Protein AF-A2F281-F1 (afdb_monomer)

Structure (mmCIF, N/CA/C/O backbone):
data_AF-A2F281-F1
#
_entry.id   AF-A2F281-F1
#
loop_
_atom_site.group_PDB
_atom_site.id
_atom_site.type_symbol
_atom_site.label_atom_id
_atom_site.label_alt_id
_atom_site.label_comp_id
_atom_site.label_asym_id
_atom_site.label_entity_id
_atom_site.label_seq_id
_atom_site.pdbx_PDB_ins_code
_atom_site.Cartn_x
_atom_site.Cartn_y
_atom_site.Cartn_z
_atom_site.occupancy
_atom_site.B_iso_or_equiv
_atom_site.auth_seq_id
_atom_site.auth_comp_id
_atom_site.auth_asym_id
_atom_site.auth_atom_id
_atom_site.pdbx_PDB_model_num
ATOM 1 N N . MET A 1 1 ? -3.020 14.667 -32.941 1.00 65.19 1 MET A N 1
ATOM 2 C CA . MET A 1 1 ? -4.406 14.901 -33.417 1.00 65.19 1 MET A CA 1
ATOM 3 C C . MET A 1 1 ? -4.444 15.574 -34.774 1.00 65.19 1 MET A C 1
ATOM 5 O O . MET A 1 1 ? -4.884 14.931 -35.708 1.00 65.19 1 MET A O 1
ATOM 9 N N . ARG A 1 2 ? -3.933 16.806 -34.922 1.00 73.94 2 ARG A N 1
ATOM 10 C CA . ARG A 1 2 ? -4.067 17.586 -36.171 1.00 73.94 2 ARG A CA 1
ATOM 11 C C . ARG A 1 2 ? -3.484 16.885 -37.406 1.00 73.94 2 ARG A C 1
ATOM 13 O O . ARG A 1 2 ? -4.163 16.790 -38.416 1.00 73.94 2 ARG A O 1
ATOM 20 N N . CYS A 1 3 ? -2.280 16.313 -37.294 1.00 71.88 3 CYS A N 1
ATOM 21 C CA . CYS A 1 3 ? -1.681 15.548 -38.395 1.00 71.88 3 CYS A CA 1
ATOM 22 C C . CYS A 1 3 ? -2.455 14.263 -38.719 1.00 71.88 3 CYS A C 1
ATOM 24 O O . CYS A 1 3 ? -2.559 13.909 -39.881 1.00 71.88 3 CYS A O 1
ATOM 26 N N . HIS A 1 4 ? -3.009 13.574 -37.714 1.00 74.94 4 HIS A N 1
ATOM 27 C CA . HIS A 1 4 ? -3.809 12.367 -37.940 1.00 74.94 4 HIS A CA 1
ATOM 28 C C . HIS A 1 4 ? -5.108 12.711 -38.673 1.00 74.94 4 HIS A C 1
ATOM 30 O O . HIS A 1 4 ? -5.330 12.165 -39.742 1.00 74.94 4 HIS A O 1
ATOM 36 N N . ALA A 1 5 ? -5.875 13.685 -38.167 1.00 81.50 5 ALA A N 1
ATOM 37 C CA . ALA A 1 5 ? -7.106 14.170 -38.795 1.00 81.50 5 ALA A CA 1
ATOM 38 C C . ALA A 1 5 ? -6.870 14.612 -40.250 1.00 81.50 5 ALA A C 1
ATOM 40 O O . ALA A 1 5 ? -7.596 14.198 -41.146 1.00 81.50 5 ALA A O 1
ATOM 41 N N . PHE A 1 6 ? -5.779 15.345 -40.509 1.00 80.94 6 PHE A N 1
ATOM 42 C CA . PHE A 1 6 ? -5.376 15.717 -41.868 1.00 80.94 6 PHE A CA 1
ATOM 43 C C . PHE A 1 6 ? -5.083 14.502 -42.764 1.00 80.94 6 PHE A C 1
ATOM 45 O O . PHE A 1 6 ? -5.490 14.480 -43.921 1.00 80.94 6 PHE A O 1
ATOM 52 N N . LEU A 1 7 ? -4.389 13.488 -42.239 1.00 80.94 7 LEU A N 1
ATOM 53 C CA . LEU A 1 7 ? -4.041 12.280 -42.993 1.00 80.94 7 LEU A CA 1
ATOM 54 C C . LEU A 1 7 ? -5.248 11.376 -43.277 1.00 80.94 7 LEU A C 1
ATOM 56 O O . LEU A 1 7 ? -5.239 10.686 -44.292 1.00 80.94 7 LEU A O 1
ATOM 60 N N . VAL A 1 8 ? -6.263 11.365 -42.407 1.00 87.75 8 VAL A N 1
ATOM 61 C CA . VAL A 1 8 ? -7.468 10.529 -42.572 1.00 87.75 8 VAL A CA 1
ATOM 62 C C . VAL A 1 8 ? -8.681 11.287 -43.129 1.00 87.75 8 VAL A C 1
ATOM 64 O O . VAL A 1 8 ? -9.725 10.681 -43.343 1.00 87.75 8 VAL A O 1
ATOM 67 N N . GLY A 1 9 ? -8.545 12.587 -43.413 1.00 85.31 9 GLY A N 1
ATOM 68 C CA . GLY A 1 9 ? -9.612 13.417 -43.986 1.00 85.31 9 GLY A CA 1
ATOM 69 C C . GLY A 1 9 ? -10.712 13.819 -42.997 1.00 85.31 9 GLY A C 1
ATOM 70 O O . GLY A 1 9 ? -11.807 14.181 -43.420 1.00 85.31 9 GLY A O 1
ATOM 71 N N . GLU A 1 10 ? -10.438 13.754 -41.697 1.00 89.44 10 GLU A N 1
ATOM 72 C CA . GLU A 1 10 ? -11.357 14.184 -40.641 1.00 89.44 10 GLU A CA 1
ATOM 73 C C . GLU A 1 10 ? -11.161 15.670 -40.295 1.00 89.44 10 GLU A C 1
ATOM 75 O O . GLU A 1 10 ? -10.104 16.260 -40.546 1.00 89.44 10 GLU A O 1
ATOM 80 N N . GLU A 1 11 ? -12.176 16.293 -39.686 1.00 84.94 11 GLU A N 1
ATOM 81 C CA . GLU A 1 11 ? -12.072 17.676 -39.213 1.00 84.94 11 GLU A CA 1
ATOM 82 C C . GLU A 1 11 ? -10.964 17.821 -38.163 1.00 84.94 11 GLU A C 1
ATOM 84 O O . GLU A 1 11 ? -10.850 17.045 -37.213 1.00 84.94 11 GLU A O 1
ATOM 89 N N . ILE A 1 12 ? -10.122 18.844 -38.333 1.00 80.75 12 ILE A N 1
ATOM 90 C CA . ILE A 1 12 ? -8.981 19.085 -37.452 1.00 80.75 12 ILE A CA 1
ATOM 91 C C . ILE A 1 12 ? -9.501 19.601 -36.102 1.00 80.75 12 ILE A C 1
ATOM 93 O O . ILE A 1 12 ? -10.024 20.716 -36.050 1.00 80.75 12 ILE A O 1
ATOM 97 N N . PRO A 1 13 ? -9.297 18.868 -34.992 1.00 74.56 13 PRO A N 1
ATOM 98 C CA . PRO A 1 13 ? -9.783 19.312 -33.695 1.00 74.56 13 PRO A CA 1
ATOM 99 C C . PRO A 1 13 ? -9.031 20.565 -33.230 1.00 74.56 13 PRO A C 1
ATOM 101 O O . PRO A 1 13 ? -7.799 20.650 -33.336 1.00 74.56 13 PRO A O 1
ATOM 104 N N . ILE A 1 14 ? -9.785 21.527 -32.697 1.00 73.88 14 ILE A N 1
ATOM 105 C CA . ILE A 1 14 ? -9.269 22.739 -32.055 1.00 73.88 14 ILE A CA 1
ATOM 106 C C . ILE A 1 14 ? -8.942 22.374 -30.603 1.00 73.88 14 ILE A C 1
ATOM 108 O O . ILE A 1 14 ? -9.822 21.948 -29.860 1.00 73.88 14 ILE A O 1
ATOM 112 N N . ALA A 1 15 ? -7.674 22.489 -30.204 1.00 60.66 15 ALA A N 1
ATOM 113 C CA . ALA A 1 15 ? -7.271 22.274 -28.817 1.00 60.66 15 ALA A CA 1
ATOM 114 C C . ALA A 1 15 ? -7.417 23.587 -28.031 1.00 60.66 15 ALA A C 1
ATOM 116 O O . ALA A 1 15 ? -6.955 24.627 -28.489 1.00 60.66 15 ALA A O 1
ATOM 117 N N . GLU A 1 16 ? -8.040 23.544 -26.850 1.00 62.72 16 GLU A N 1
ATOM 118 C CA . GLU A 1 16 ? -8.157 24.716 -25.963 1.00 62.72 16 GLU A CA 1
ATOM 119 C C . GLU A 1 16 ? -6.832 25.068 -25.261 1.00 62.72 16 GLU A C 1
ATOM 121 O O . GLU A 1 16 ? -6.669 26.185 -24.776 1.00 62.72 16 GLU A O 1
ATOM 126 N N . ASN A 1 17 ? -5.878 24.129 -25.190 1.00 62.22 17 ASN A N 1
ATOM 127 C CA . ASN A 1 17 ? -4.578 24.338 -24.555 1.00 62.22 17 ASN A CA 1
ATOM 128 C C . ASN A 1 17 ? -3.479 23.514 -25.248 1.00 62.22 17 ASN A C 1
ATOM 130 O O . ASN A 1 17 ? -3.407 22.295 -25.095 1.00 62.22 17 ASN A O 1
ATOM 134 N N . ASP A 1 18 ? -2.599 24.189 -25.985 1.00 55.50 18 ASP A N 1
ATOM 135 C CA . ASP A 1 18 ? -1.573 23.566 -26.837 1.00 55.50 18 ASP A CA 1
ATOM 136 C C . ASP A 1 18 ? -0.440 22.868 -26.056 1.00 55.50 18 ASP A C 1
ATOM 138 O O . ASP A 1 18 ? 0.418 22.213 -26.648 1.00 55.50 18 ASP A O 1
ATOM 142 N N . LEU A 1 19 ? -0.433 22.986 -24.722 1.00 55.31 19 LEU A N 1
ATOM 143 C CA . LEU A 1 19 ? 0.550 22.356 -23.835 1.00 55.31 19 LEU A CA 1
ATOM 144 C C . LEU A 1 19 ? 0.145 20.954 -23.354 1.00 55.31 19 LEU A C 1
ATOM 146 O O . LEU A 1 19 ? 0.993 20.230 -22.834 1.00 55.31 19 LEU A O 1
ATOM 150 N N . VAL A 1 20 ? -1.127 20.562 -23.496 1.00 49.41 20 VAL A N 1
ATOM 151 C CA . VAL A 1 20 ? -1.636 19.276 -22.993 1.00 49.41 20 VAL A CA 1
ATOM 152 C C . VAL A 1 20 ? -2.315 18.514 -24.125 1.00 49.41 20 VAL A C 1
ATOM 154 O O . VAL A 1 20 ? -3.351 18.910 -24.650 1.00 49.41 20 VAL A O 1
ATOM 157 N N . SER A 1 21 ? -1.719 17.388 -24.511 1.00 54.31 21 SER A N 1
ATOM 158 C CA . SER A 1 21 ? -2.302 16.468 -25.485 1.00 54.31 21 SER A CA 1
ATOM 159 C C . SER A 1 21 ? -3.229 15.479 -24.778 1.00 54.31 21 SER A C 1
ATOM 161 O O . SER A 1 21 ? -2.758 14.670 -23.987 1.00 54.31 21 SER A O 1
ATOM 163 N N . ASN A 1 22 ? -4.516 15.473 -25.136 1.00 57.84 22 AS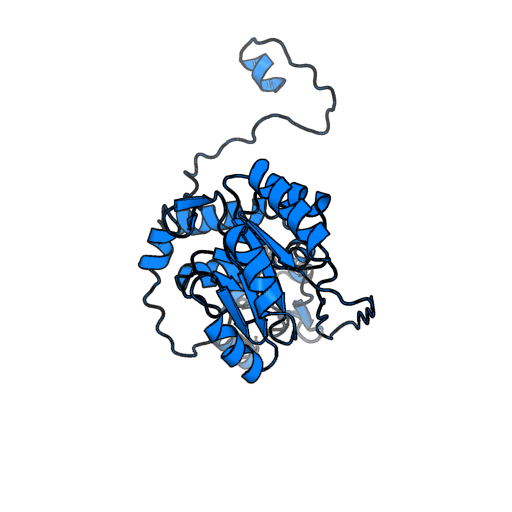N A N 1
ATOM 164 C CA . ASN A 1 22 ? -5.483 14.444 -24.713 1.00 57.84 22 ASN A CA 1
ATOM 165 C C . ASN A 1 22 ? -5.416 13.165 -25.573 1.00 57.84 22 ASN A C 1
ATOM 167 O O . ASN A 1 22 ? -6.285 12.302 -25.487 1.00 57.84 22 ASN A O 1
ATOM 171 N N . VAL A 1 23 ? -4.412 13.047 -26.447 1.00 54.72 23 VAL A N 1
ATOM 172 C CA . VAL A 1 23 ? -4.165 11.817 -27.208 1.00 54.72 23 VAL A CA 1
ATOM 173 C C . VAL A 1 23 ? -3.617 10.773 -26.254 1.00 54.72 23 VAL A C 1
ATOM 175 O O . VAL A 1 23 ? -2.562 11.002 -25.663 1.00 54.72 23 VAL A O 1
ATOM 178 N N . ASN A 1 24 ? -4.287 9.623 -26.158 1.00 50.72 24 ASN A N 1
ATOM 179 C CA . ASN A 1 24 ? -3.703 8.434 -25.547 1.00 50.72 24 ASN A CA 1
ATOM 180 C C . ASN A 1 24 ? -2.336 8.198 -26.198 1.00 50.72 24 ASN A C 1
ATOM 182 O O . ASN A 1 24 ? -2.253 7.969 -27.407 1.00 50.72 24 ASN A O 1
ATOM 186 N N . SER A 1 25 ? -1.252 8.323 -25.425 1.00 50.50 25 SER A N 1
ATOM 187 C CA . SER A 1 25 ? 0.084 7.996 -25.923 1.00 50.50 25 SER A CA 1
ATOM 188 C C . SER A 1 25 ? 0.037 6.581 -26.476 1.00 50.50 25 SER A C 1
ATOM 190 O O . SER A 1 25 ? -0.554 5.736 -25.807 1.00 50.50 25 SER A O 1
ATOM 192 N N . PHE A 1 26 ? 0.626 6.361 -27.658 1.00 45.28 26 PHE A N 1
ATOM 193 C CA . PHE A 1 26 ? 0.718 5.067 -28.342 1.00 45.28 26 PHE A CA 1
ATOM 194 C C . PHE A 1 26 ? 0.709 3.929 -27.315 1.00 45.28 26 PHE A C 1
ATOM 196 O O . PHE A 1 26 ? 1.697 3.740 -26.602 1.00 45.28 26 PHE A O 1
ATOM 203 N N . GLU A 1 27 ? -0.423 3.232 -27.180 1.00 44.62 27 GLU A N 1
ATOM 204 C CA . GLU A 1 27 ? -0.487 2.031 -26.361 1.00 44.62 27 GLU A CA 1
ATOM 205 C C . GLU A 1 27 ? 0.393 1.012 -27.075 1.00 44.62 27 GLU A C 1
ATOM 207 O O . GLU A 1 27 ? -0.036 0.287 -27.973 1.00 44.62 27 GLU A O 1
ATOM 212 N N . TYR A 1 28 ? 1.674 0.980 -26.712 1.00 40.28 28 TYR A N 1
ATOM 213 C CA . TYR A 1 28 ? 2.442 -0.234 -26.871 1.00 40.28 28 TYR A CA 1
ATOM 214 C C . TYR A 1 28 ? 1.627 -1.304 -26.154 1.00 40.28 28 TYR A C 1
ATOM 216 O O . TYR A 1 28 ? 1.446 -1.238 -24.939 1.00 40.28 28 TYR A O 1
ATOM 224 N N . ASN A 1 29 ? 1.097 -2.255 -26.921 1.00 43.53 29 ASN A N 1
ATOM 225 C CA . ASN A 1 29 ? 0.289 -3.364 -26.431 1.00 43.53 29 ASN A CA 1
ATOM 226 C C . ASN A 1 29 ? 1.189 -4.371 -25.682 1.00 43.53 29 ASN A C 1
ATOM 228 O O . ASN A 1 29 ? 1.240 -5.559 -25.997 1.00 43.53 29 ASN A O 1
ATOM 232 N N . HIS A 1 30 ? 1.967 -3.893 -24.706 1.00 49.59 30 HIS A N 1
ATOM 233 C CA . HIS A 1 30 ? 2.402 -4.712 -23.591 1.00 49.59 30 HIS A CA 1
ATOM 234 C C . HIS A 1 30 ? 1.110 -5.088 -22.900 1.00 49.59 30 HIS A C 1
ATOM 236 O O . HIS A 1 30 ? 0.467 -4.206 -22.354 1.00 49.59 30 HIS A O 1
ATOM 242 N N . ARG A 1 31 ? 0.684 -6.351 -22.957 1.00 54.53 31 ARG A N 1
ATOM 243 C CA . ARG A 1 31 ? -0.404 -6.816 -22.092 1.00 54.53 31 ARG A CA 1
ATOM 244 C C . ARG A 1 31 ? 0.091 -6.618 -20.658 1.00 54.53 31 ARG A C 1
ATOM 246 O O . ARG A 1 31 ? 0.908 -7.434 -20.226 1.00 54.53 31 ARG A O 1
ATOM 253 N N . PRO A 1 32 ? -0.296 -5.537 -19.957 1.00 71.62 32 PRO A N 1
ATOM 254 C CA . PRO A 1 32 ? 0.276 -5.260 -18.656 1.00 71.62 32 PRO A CA 1
ATOM 255 C C . PRO A 1 32 ? -0.173 -6.400 -17.745 1.00 71.62 32 PRO A C 1
ATOM 257 O O . PRO A 1 32 ? -1.342 -6.798 -17.776 1.00 71.62 32 PRO A O 1
ATOM 260 N N . ALA A 1 33 ? 0.756 -6.995 -16.995 1.00 81.25 33 ALA A N 1
ATOM 261 C CA . ALA A 1 33 ? 0.384 -8.046 -16.062 1.00 81.25 33 ALA A CA 1
ATOM 262 C C . ALA A 1 33 ? -0.649 -7.485 -15.079 1.00 81.25 33 ALA A C 1
ATOM 264 O O . ALA A 1 33 ? -0.518 -6.351 -14.604 1.00 81.25 33 ALA A O 1
ATOM 265 N N . ASN A 1 34 ? -1.695 -8.256 -14.800 1.00 88.06 34 ASN A N 1
ATOM 266 C CA . ASN A 1 34 ? -2.766 -7.806 -13.938 1.00 88.06 34 ASN A CA 1
ATOM 267 C C . ASN A 1 34 ? -2.272 -7.779 -12.485 1.00 88.06 34 ASN A C 1
ATOM 269 O O . ASN A 1 34 ? -2.080 -8.820 -11.853 1.00 88.06 34 ASN A O 1
ATOM 273 N N . ILE A 1 35 ? -2.086 -6.570 -11.962 1.00 89.31 35 ILE A N 1
ATOM 274 C CA . ILE A 1 35 ? -1.667 -6.332 -10.578 1.00 89.31 35 ILE A CA 1
ATOM 275 C C . ILE A 1 35 ? -2.844 -6.272 -9.600 1.00 89.31 35 ILE A C 1
ATOM 277 O O . ILE A 1 35 ? -2.644 -5.941 -8.437 1.00 89.31 35 ILE A O 1
ATOM 281 N N . SER A 1 36 ? -4.073 -6.550 -10.047 1.00 89.94 36 SER A N 1
ATOM 282 C CA . SER A 1 36 ? -5.221 -6.597 -9.148 1.00 89.94 36 SER A CA 1
ATOM 283 C C . SER A 1 36 ? -5.077 -7.738 -8.149 1.00 89.94 36 SER A C 1
ATOM 285 O O . SER A 1 36 ? -4.627 -8.832 -8.504 1.00 89.94 36 SER A O 1
ATOM 287 N N . VAL A 1 37 ? -5.526 -7.506 -6.922 1.00 86.25 37 VAL A N 1
ATOM 288 C CA . VAL A 1 37 ? -5.345 -8.431 -5.808 1.00 86.25 37 VAL A CA 1
ATOM 289 C C . VAL A 1 37 ? -6.659 -8.657 -5.082 1.00 86.25 37 VAL A C 1
ATOM 291 O O . VAL A 1 37 ? -7.430 -7.720 -4.876 1.00 86.25 37 VAL A O 1
ATOM 294 N N . SER A 1 38 ? -6.917 -9.900 -4.670 1.00 83.19 38 SER A N 1
ATOM 295 C CA . SER A 1 38 ? -8.057 -10.206 -3.810 1.00 83.19 38 SER A CA 1
ATOM 296 C C . SER A 1 38 ? -7.677 -10.116 -2.334 1.00 83.19 38 SER A C 1
ATOM 298 O O . SER A 1 38 ? -6.746 -10.779 -1.881 1.00 83.19 38 SER A O 1
ATOM 300 N N . PHE A 1 39 ? -8.435 -9.328 -1.578 1.00 79.56 39 PHE A N 1
ATOM 301 C CA . PHE A 1 39 ? -8.425 -9.335 -0.123 1.00 79.56 39 PHE A CA 1
ATOM 302 C C . PHE A 1 39 ? -9.485 -10.323 0.388 1.00 79.56 39 PHE A C 1
ATOM 304 O O . PHE A 1 39 ? -10.670 -10.209 0.049 1.00 79.56 39 PHE A O 1
ATOM 311 N N . GLU A 1 40 ? -9.035 -11.326 1.148 1.00 70.81 40 GLU A N 1
ATOM 312 C CA . GLU A 1 40 ? -9.850 -12.398 1.750 1.00 70.81 40 GLU A CA 1
ATOM 313 C C . GLU A 1 40 ? -10.804 -13.134 0.785 1.00 70.81 40 GLU A C 1
ATOM 315 O O . GLU A 1 40 ? -11.854 -13.635 1.189 1.00 70.81 40 GLU A O 1
ATOM 320 N N . GLY A 1 41 ? -10.485 -13.183 -0.513 1.00 66.81 41 GLY A N 1
ATOM 321 C CA . GLY A 1 41 ? -11.324 -13.844 -1.520 1.00 66.81 41 GLY A CA 1
ATOM 322 C C . GLY A 1 41 ? -12.641 -13.124 -1.839 1.00 66.81 41 GLY A C 1
ATOM 323 O O . GLY A 1 41 ? -13.433 -13.640 -2.622 1.00 66.81 41 GLY A O 1
ATOM 324 N N . LYS A 1 42 ? -12.898 -11.948 -1.247 1.00 68.19 42 LYS A N 1
ATOM 325 C CA . LYS A 1 42 ? -14.190 -11.239 -1.343 1.00 68.19 42 LYS A CA 1
ATOM 326 C C . LYS A 1 42 ? -14.101 -9.910 -2.079 1.00 68.19 42 LYS A C 1
ATOM 328 O O . LYS A 1 42 ? -15.050 -9.518 -2.749 1.00 68.19 42 LYS A O 1
ATOM 333 N N . LYS A 1 43 ? -12.977 -9.207 -1.945 1.00 79.56 43 LYS A N 1
ATOM 334 C CA . LYS A 1 43 ? -12.804 -7.850 -2.472 1.00 79.56 43 LYS A CA 1
ATOM 335 C C . LYS A 1 43 ? -11.635 -7.813 -3.440 1.00 79.56 43 LYS A C 1
ATOM 337 O O . LYS A 1 43 ? -10.527 -8.170 -3.055 1.00 79.56 43 LYS A O 1
ATOM 342 N N . VAL A 1 44 ? -11.881 -7.419 -4.688 1.00 84.06 44 VAL A N 1
ATOM 343 C CA . VAL A 1 44 ? -10.836 -7.275 -5.711 1.00 84.06 44 VAL A CA 1
ATOM 344 C C . VAL A 1 44 ? -10.431 -5.813 -5.795 1.00 84.06 44 VAL A C 1
ATOM 346 O O . VAL A 1 44 ? -11.258 -4.940 -6.048 1.00 84.06 44 VAL A O 1
ATOM 349 N N . VAL A 1 45 ? -9.147 -5.567 -5.575 1.00 90.31 45 VAL A N 1
ATOM 350 C CA . VAL A 1 45 ? -8.535 -4.245 -5.520 1.00 90.31 45 VAL A CA 1
ATOM 351 C C . VAL A 1 45 ? -7.633 -4.086 -6.735 1.00 90.31 45 VAL A C 1
ATOM 353 O O . VAL A 1 45 ? -6.897 -5.006 -7.076 1.00 90.31 45 VAL A O 1
ATOM 356 N N . SER A 1 46 ? -7.669 -2.933 -7.398 1.00 89.12 46 SER A N 1
ATOM 357 C CA . SER A 1 46 ? -6.910 -2.685 -8.636 1.00 89.12 46 SER A CA 1
ATOM 358 C C . SER A 1 46 ? -5.402 -2.504 -8.435 1.00 89.12 46 SER A C 1
ATOM 360 O O . SER A 1 46 ? -4.650 -2.586 -9.402 1.00 89.12 46 SER A O 1
ATOM 362 N N . SER A 1 47 ? -4.957 -2.260 -7.202 1.00 92.19 47 SER A N 1
ATOM 363 C CA . SER A 1 47 ? -3.557 -2.035 -6.847 1.00 92.19 47 SER A CA 1
ATOM 364 C C . SER A 1 47 ? -3.191 -2.810 -5.576 1.00 92.19 47 SER A C 1
ATOM 366 O O . SER A 1 47 ? -3.993 -2.849 -4.638 1.00 92.19 47 SER A O 1
ATOM 368 N N . PRO A 1 48 ? -1.978 -3.388 -5.496 1.00 91.06 48 PRO A N 1
ATOM 369 C CA . PRO A 1 48 ? -1.496 -4.070 -4.298 1.00 91.06 48 PRO A CA 1
ATOM 370 C C . PRO A 1 48 ? -0.981 -3.103 -3.216 1.00 91.06 48 PRO A C 1
ATOM 372 O O . PRO A 1 48 ? -0.552 -3.542 -2.148 1.00 91.06 48 PRO A O 1
ATOM 375 N N . PHE A 1 49 ? -0.964 -1.793 -3.474 1.00 92.31 49 PHE A N 1
ATOM 376 C CA . PHE A 1 49 ? -0.360 -0.810 -2.578 1.00 92.31 49 PHE A CA 1
ATOM 377 C C . PHE A 1 49 ? -1.398 -0.108 -1.711 1.00 92.31 49 PHE A C 1
ATOM 379 O O . PHE A 1 49 ? -2.396 0.420 -2.207 1.00 92.31 49 PHE A O 1
ATOM 386 N N . ILE A 1 50 ? -1.127 -0.045 -0.411 1.00 92.50 50 ILE A N 1
ATOM 387 C CA . ILE A 1 50 ? -1.999 0.571 0.589 1.00 92.50 50 ILE A CA 1
ATOM 388 C C . ILE A 1 50 ? -1.263 1.761 1.211 1.00 92.50 50 ILE A C 1
ATOM 390 O O . ILE A 1 50 ? -0.111 1.637 1.625 1.00 92.50 50 ILE A O 1
ATOM 394 N N . ALA A 1 51 ? -1.919 2.917 1.286 1.00 92.31 51 ALA A N 1
ATOM 395 C CA . ALA A 1 51 ? -1.369 4.093 1.948 1.00 92.31 51 ALA A CA 1
ATOM 396 C C . ALA A 1 51 ? -1.376 3.869 3.464 1.00 92.31 51 ALA A C 1
ATOM 398 O O . ALA A 1 51 ? -2.442 3.740 4.065 1.00 92.31 51 ALA A O 1
ATOM 399 N N . GLY A 1 52 ? -0.192 3.813 4.070 1.00 89.81 52 GLY A N 1
ATOM 400 C CA . GLY A 1 52 ? -0.024 3.601 5.506 1.00 89.81 52 GLY A CA 1
ATOM 401 C C . GLY A 1 52 ? -0.505 4.779 6.353 1.00 89.81 52 GLY A C 1
ATOM 402 O O . GLY A 1 52 ? -0.585 5.918 5.877 1.00 89.81 52 GLY A O 1
ATOM 403 N N . ALA A 1 53 ? -0.799 4.490 7.622 1.00 88.38 53 ALA A N 1
ATOM 404 C CA . ALA A 1 53 ? -1.229 5.487 8.593 1.00 88.38 53 ALA A CA 1
ATOM 405 C C . ALA A 1 53 ? -0.160 6.574 8.760 1.00 88.38 53 ALA A C 1
ATOM 407 O O . ALA A 1 53 ? 0.992 6.301 9.092 1.00 88.38 53 ALA A O 1
ATOM 408 N N . SER A 1 54 ? -0.542 7.813 8.473 1.00 84.31 54 SER A N 1
ATOM 409 C CA . SER A 1 54 ? 0.329 8.984 8.529 1.00 84.31 54 SER A CA 1
ATOM 410 C C . SER A 1 54 ? -0.536 10.249 8.593 1.00 84.31 54 SER A C 1
ATOM 412 O O . SER A 1 54 ? -1.725 10.196 8.264 1.00 84.31 54 SER A O 1
ATOM 414 N N . PRO A 1 55 ? 0.040 11.440 8.848 1.00 81.19 55 PRO A N 1
ATOM 415 C CA . PRO A 1 55 ? -0.710 12.696 8.752 1.00 81.19 55 PRO A CA 1
ATOM 416 C C . PRO A 1 55 ? -1.374 12.920 7.381 1.00 81.19 55 PRO A C 1
ATOM 418 O O . PRO A 1 55 ? -2.267 13.757 7.239 1.00 81.19 55 PRO A O 1
ATOM 421 N N . PHE A 1 56 ? -0.930 12.196 6.348 1.00 84.00 56 PHE A N 1
ATOM 422 C CA . PHE A 1 56 ? -1.499 12.263 5.010 1.00 84.00 56 PHE A CA 1
ATOM 423 C C . PHE A 1 56 ? -2.741 11.384 4.819 1.00 84.00 56 PHE A C 1
ATOM 425 O O . PHE A 1 56 ? -3.445 11.591 3.836 1.00 84.00 56 PHE A O 1
ATOM 432 N N . THR A 1 57 ? -3.030 10.448 5.723 1.00 89.19 57 THR A N 1
ATOM 433 C CA . THR A 1 57 ? -4.218 9.576 5.682 1.00 89.19 57 THR A CA 1
ATOM 434 C C . THR A 1 57 ? -5.223 9.875 6.801 1.00 89.19 57 THR A C 1
ATOM 436 O O . THR A 1 57 ? -6.201 9.158 6.975 1.00 89.19 57 THR A O 1
ATOM 439 N N . GLU A 1 58 ? -5.035 10.981 7.526 1.00 87.69 58 GLU A N 1
ATOM 440 C CA . GLU A 1 58 ? -5.901 11.425 8.632 1.00 87.69 58 GLU A CA 1
ATOM 441 C C . GLU A 1 58 ? -6.907 12.521 8.226 1.00 87.69 58 GLU A C 1
ATOM 443 O O . GLU A 1 58 ? -7.430 13.251 9.065 1.00 87.69 58 GLU A O 1
ATOM 448 N N . ASN A 1 59 ? -7.184 12.697 6.931 1.00 90.50 59 ASN A N 1
ATOM 449 C CA . ASN A 1 59 ? -8.208 13.638 6.468 1.00 90.50 59 ASN A CA 1
ATOM 450 C C . ASN A 1 59 ? -8.893 13.158 5.186 1.00 90.50 59 ASN A C 1
ATOM 452 O O . ASN A 1 59 ? -8.257 12.590 4.298 1.00 90.50 59 ASN A O 1
ATOM 456 N N . LEU A 1 60 ? -10.190 13.455 5.064 1.00 93.88 60 LEU A N 1
ATOM 457 C CA . LEU A 1 60 ? -11.023 12.974 3.961 1.00 93.88 60 LEU A CA 1
ATOM 458 C C . LEU A 1 60 ? -10.477 13.369 2.584 1.00 93.88 60 LEU A C 1
ATOM 460 O O . LEU A 1 60 ? -10.444 12.541 1.679 1.00 93.88 60 LEU A O 1
ATOM 464 N N . TYR A 1 61 ? -10.052 14.623 2.424 1.00 93.88 61 TYR A N 1
ATOM 465 C CA . TYR A 1 61 ? -9.597 15.150 1.138 1.00 93.88 61 TYR A CA 1
ATOM 466 C C . TYR A 1 61 ? -8.378 14.387 0.606 1.00 93.88 61 TYR A C 1
ATOM 468 O O . TYR A 1 61 ? -8.381 13.930 -0.537 1.00 93.88 61 TYR A O 1
ATOM 476 N N . ALA A 1 62 ? -7.354 14.207 1.442 1.00 91.31 62 ALA A N 1
ATOM 477 C CA . ALA A 1 62 ? -6.162 13.463 1.063 1.00 91.31 62 ALA A CA 1
ATOM 478 C C . ALA A 1 62 ? -6.482 11.990 0.794 1.00 91.31 62 ALA A C 1
ATOM 480 O O . ALA A 1 62 ? -5.992 11.439 -0.190 1.00 91.31 62 ALA A O 1
ATOM 481 N N . CYS A 1 63 ? -7.361 11.383 1.598 1.00 94.69 63 CYS A N 1
ATOM 482 C CA . CYS A 1 63 ? -7.778 10.005 1.377 1.00 94.69 63 CYS A CA 1
ATOM 483 C C . CYS A 1 63 ? -8.463 9.818 0.018 1.00 94.69 63 CYS A C 1
ATOM 485 O O . CYS A 1 63 ? -8.054 8.963 -0.766 1.00 94.69 63 CYS A O 1
ATOM 487 N N . LYS A 1 64 ? -9.445 10.667 -0.314 1.00 95.88 64 LYS A N 1
ATOM 488 C CA . LYS A 1 64 ? -10.102 10.640 -1.630 1.00 95.88 64 LYS A CA 1
ATOM 489 C C . LYS A 1 64 ? -9.096 10.819 -2.760 1.00 95.88 64 LYS A C 1
ATOM 491 O O . LYS A 1 64 ? -9.144 10.086 -3.743 1.00 95.88 64 LYS A O 1
ATOM 496 N N . LYS A 1 65 ? -8.155 11.755 -2.597 1.00 93.12 65 LYS A N 1
ATOM 497 C CA . LYS A 1 65 ? -7.108 12.007 -3.587 1.00 93.12 65 LYS A CA 1
ATOM 498 C C . LYS A 1 65 ? -6.254 10.763 -3.830 1.00 93.12 65 LYS A C 1
ATOM 500 O O . LYS A 1 65 ? -6.061 10.397 -4.983 1.00 93.12 65 LYS A O 1
ATOM 505 N N . TYR A 1 66 ? -5.783 10.089 -2.783 1.00 93.25 66 TYR A N 1
ATOM 506 C CA . TYR A 1 66 ? -4.982 8.876 -2.951 1.00 93.25 66 TYR A CA 1
ATOM 507 C C . TYR A 1 66 ? -5.772 7.751 -3.622 1.00 93.25 66 TYR A C 1
ATOM 509 O O . TYR A 1 66 ? -5.300 7.187 -4.606 1.00 93.25 66 TYR A O 1
ATOM 517 N N . LEU A 1 67 ? -7.002 7.477 -3.191 1.00 94.44 67 LEU A N 1
ATOM 518 C CA . LEU A 1 67 ? -7.817 6.454 -3.853 1.00 94.44 67 LEU A CA 1
ATOM 519 C C . LEU A 1 67 ? -8.076 6.794 -5.329 1.00 94.44 67 LEU A C 1
ATOM 521 O O . LEU A 1 67 ? -7.930 5.927 -6.185 1.00 94.44 67 LEU A O 1
ATOM 525 N N . SER A 1 68 ? -8.351 8.063 -5.653 1.00 91.69 68 SER A N 1
ATOM 526 C CA . SER A 1 68 ? -8.540 8.504 -7.044 1.00 91.69 68 SER A CA 1
ATOM 527 C C . SER A 1 68 ? -7.278 8.399 -7.910 1.00 91.69 68 SER A C 1
ATOM 529 O O . SER A 1 68 ? -7.391 8.256 -9.120 1.00 91.69 68 SER A O 1
ATOM 531 N N . GLN A 1 69 ? -6.087 8.433 -7.302 1.00 89.25 69 GLN A N 1
ATOM 532 C CA . GLN A 1 69 ? -4.801 8.246 -7.986 1.00 89.25 69 GLN A CA 1
ATOM 533 C C . GLN A 1 69 ? -4.450 6.765 -8.206 1.00 89.25 69 GLN A C 1
ATOM 535 O O . GLN A 1 69 ? -3.398 6.459 -8.754 1.00 89.25 69 GLN A O 1
ATOM 540 N N . GLY A 1 70 ? -5.288 5.826 -7.754 1.00 91.19 70 GLY A N 1
ATOM 541 C CA . GLY A 1 70 ? -5.057 4.394 -7.953 1.00 91.19 70 GLY A CA 1
ATOM 542 C C . GLY A 1 70 ? -4.305 3.701 -6.817 1.00 91.19 70 GLY A C 1
ATOM 543 O O . GLY A 1 70 ? 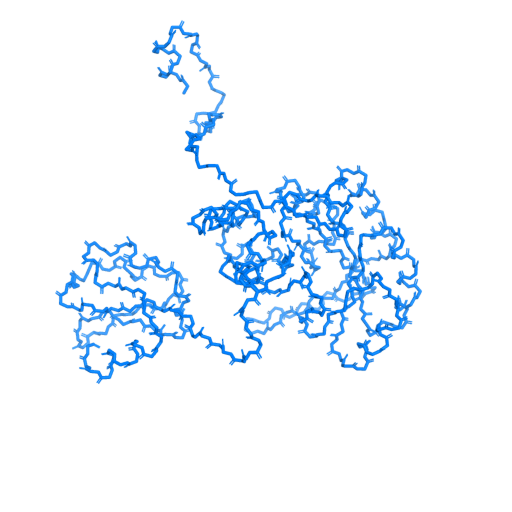-3.716 2.642 -7.038 1.00 91.19 70 GLY A O 1
ATOM 544 N N . TRP A 1 71 ? -4.321 4.262 -5.603 1.00 94.12 71 TRP A N 1
ATOM 545 C CA . TRP A 1 71 ? -3.983 3.486 -4.408 1.00 94.12 71 TRP A CA 1
ATOM 546 C C . TRP A 1 71 ? -5.034 2.394 -4.176 1.00 94.12 71 TRP A C 1
ATOM 548 O O . TRP A 1 71 ? -6.236 2.641 -4.274 1.00 94.12 71 TRP A O 1
ATOM 558 N N . GLY A 1 72 ? -4.584 1.189 -3.826 1.00 93.75 72 GLY A N 1
ATOM 559 C CA . GLY A 1 72 ? -5.463 0.053 -3.555 1.00 93.75 72 GLY A CA 1
ATOM 560 C C . GLY A 1 72 ? -6.197 0.163 -2.221 1.00 93.75 72 GLY A C 1
ATOM 561 O O . GLY A 1 72 ? -7.294 -0.370 -2.053 1.00 93.75 72 GLY A O 1
ATOM 562 N N . GLY A 1 73 ? -5.634 0.903 -1.270 1.00 95.25 73 GLY A N 1
ATOM 563 C CA . GLY A 1 73 ? -6.283 1.142 0.006 1.00 95.25 73 GLY A CA 1
ATOM 564 C C . GLY A 1 73 ? -5.641 2.229 0.841 1.00 95.25 73 GLY A C 1
ATOM 565 O O . GLY A 1 73 ? -4.624 2.807 0.458 1.00 95.25 73 GLY A O 1
ATOM 566 N N . ILE A 1 74 ? -6.247 2.492 1.994 1.00 95.50 74 ILE A N 1
ATOM 567 C CA . ILE A 1 74 ? -5.814 3.489 2.970 1.00 95.50 74 ILE A CA 1
ATOM 568 C C . ILE A 1 74 ? -5.976 2.941 4.382 1.00 95.50 74 ILE A C 1
ATOM 570 O O . ILE A 1 74 ? -7.012 2.367 4.715 1.00 95.50 74 ILE A O 1
ATOM 574 N N . ILE A 1 75 ? -4.970 3.197 5.215 1.00 94.25 75 ILE A N 1
ATOM 575 C CA . ILE A 1 75 ? -5.004 2.992 6.660 1.00 94.25 75 ILE A CA 1
ATOM 576 C C . ILE A 1 75 ? -5.128 4.353 7.344 1.00 94.25 75 ILE A C 1
ATOM 578 O O . ILE A 1 75 ? -4.292 5.241 7.157 1.00 94.25 75 ILE A O 1
ATOM 582 N N . ILE A 1 76 ? -6.192 4.524 8.123 1.00 94.44 76 ILE A N 1
ATOM 583 C CA . ILE A 1 76 ? -6.501 5.762 8.842 1.00 94.44 76 ILE A CA 1
ATOM 584 C C . ILE A 1 76 ? -6.058 5.603 10.295 1.00 94.44 76 ILE A C 1
ATOM 586 O O . ILE A 1 76 ? -6.590 4.758 11.012 1.00 94.44 76 ILE A O 1
ATOM 590 N N . GLY A 1 77 ? -5.096 6.412 10.736 1.00 91.62 77 GLY A N 1
ATOM 591 C CA . GLY A 1 77 ? -4.670 6.430 12.134 1.00 91.62 77 GLY A CA 1
ATOM 592 C C . GLY A 1 77 ? -5.739 7.040 13.032 1.00 91.62 77 GLY A C 1
ATOM 593 O O . GLY A 1 77 ? -6.206 8.142 12.756 1.00 91.62 77 GLY A O 1
ATOM 594 N N . ILE A 1 78 ? -6.099 6.354 14.118 1.00 90.44 78 ILE A N 1
ATOM 595 C CA . ILE A 1 78 ? -7.038 6.846 15.131 1.00 90.44 78 ILE A CA 1
ATOM 596 C C . ILE A 1 78 ? -6.291 7.021 16.452 1.00 90.44 78 ILE A C 1
ATOM 598 O O . ILE A 1 78 ? -5.605 6.117 16.927 1.00 90.44 78 ILE A O 1
ATOM 602 N N . GLY A 1 79 ? -6.426 8.198 17.055 1.00 82.81 79 GLY A N 1
ATOM 603 C CA . GLY A 1 79 ? -5.754 8.525 18.304 1.00 82.81 79 GLY A CA 1
ATOM 604 C C . GLY A 1 79 ? -6.239 9.845 18.887 1.00 82.81 79 GLY A C 1
ATOM 605 O O . GLY A 1 79 ? -6.859 10.663 18.211 1.00 82.81 79 GLY A O 1
ATOM 606 N N . ASN A 1 80 ? -5.987 10.042 20.179 1.00 65.81 80 ASN A N 1
ATOM 607 C CA . ASN A 1 80 ? -6.527 11.172 20.942 1.00 65.81 80 ASN A CA 1
ATOM 608 C C . ASN A 1 80 ? -5.432 12.137 21.436 1.00 65.81 80 ASN A C 1
ATOM 610 O O . ASN A 1 80 ? -5.668 12.950 22.334 1.00 65.81 80 ASN A O 1
ATOM 614 N N . GLU A 1 81 ? -4.216 12.053 20.883 1.00 62.44 81 GLU A N 1
ATOM 615 C CA . GLU A 1 81 ? -3.096 12.865 21.357 1.00 62.44 81 GLU A CA 1
ATOM 616 C C . GLU A 1 81 ? -3.192 14.330 20.909 1.00 62.44 81 GLU A C 1
ATOM 618 O O . GLU A 1 81 ? -3.290 14.653 19.723 1.00 62.44 81 GLU A O 1
ATOM 623 N N . LYS A 1 82 ? -3.108 15.241 21.889 1.00 47.16 82 LYS A N 1
ATOM 624 C CA . LYS A 1 82 ? -3.238 16.697 21.705 1.00 47.16 82 LYS A CA 1
ATOM 625 C C . LYS A 1 82 ? -1.964 17.396 21.206 1.00 47.16 82 LYS A C 1
ATOM 627 O O . LYS A 1 82 ? -2.049 18.547 20.780 1.00 47.16 82 LYS A O 1
ATOM 632 N N . ASN A 1 83 ? -0.793 16.753 21.244 1.00 44.84 83 ASN A N 1
ATOM 633 C CA . ASN A 1 83 ? 0.484 17.442 21.033 1.00 44.84 83 ASN A CA 1
ATOM 634 C C . ASN A 1 83 ? 1.094 17.189 19.649 1.00 44.84 83 ASN A C 1
ATOM 636 O O . ASN A 1 83 ? 1.622 16.120 19.361 1.00 44.84 83 ASN A O 1
ATOM 640 N N . ARG A 1 84 ? 1.139 18.247 18.828 1.00 44.91 84 ARG A N 1
ATOM 641 C CA . ARG A 1 84 ? 1.934 18.341 17.590 1.00 44.91 84 ARG A CA 1
ATOM 642 C C . ARG A 1 84 ? 3.429 18.544 17.881 1.00 44.91 84 ARG A C 1
ATOM 644 O O . ARG A 1 84 ? 4.048 19.407 17.256 1.00 44.91 84 ARG A O 1
ATOM 651 N N . ASN A 1 85 ? 4.031 17.826 18.830 1.00 40.34 85 ASN A N 1
ATOM 652 C CA . ASN A 1 85 ? 5.460 18.010 19.104 1.00 40.34 85 ASN A CA 1
ATOM 653 C C . ASN A 1 85 ? 6.304 17.365 17.997 1.00 40.34 85 ASN A C 1
ATOM 655 O O . ASN A 1 85 ? 6.882 16.294 18.135 1.00 40.34 85 ASN A O 1
ATOM 659 N N . ARG A 1 86 ? 6.380 18.074 16.867 1.00 46.41 86 ARG A N 1
ATOM 660 C CA . ARG A 1 86 ? 7.334 17.846 15.793 1.00 46.41 86 ARG A CA 1
ATOM 661 C C . ARG A 1 86 ? 8.702 18.268 16.300 1.00 46.41 86 ARG A C 1
ATOM 663 O O . ARG A 1 86 ? 9.003 19.455 16.355 1.00 46.41 86 ARG A O 1
ATOM 670 N N . THR A 1 87 ? 9.576 17.312 16.567 1.00 38.81 87 THR A N 1
ATOM 671 C CA . THR A 1 87 ? 10.998 17.559 16.321 1.00 38.81 87 THR A CA 1
ATOM 672 C C . THR A 1 87 ? 11.385 16.809 15.062 1.00 38.81 87 THR A C 1
ATOM 674 O O . THR A 1 87 ? 11.912 15.705 15.109 1.00 38.81 87 THR A O 1
ATOM 677 N N . TYR A 1 88 ? 11.126 17.432 13.907 1.00 41.75 88 TYR A N 1
ATOM 678 C CA . TYR A 1 88 ? 11.853 17.077 12.693 1.00 41.75 88 TYR A CA 1
ATOM 679 C C . TYR A 1 88 ? 13.325 17.418 12.947 1.00 41.75 88 TYR A C 1
ATOM 681 O O . TYR A 1 88 ? 13.749 18.564 12.808 1.00 41.75 88 TYR A O 1
ATOM 689 N N . LYS A 1 89 ? 14.097 16.436 13.409 1.00 43.56 89 LYS A N 1
ATOM 690 C CA . LYS A 1 89 ? 15.554 16.512 13.443 1.00 43.56 89 LYS A CA 1
ATOM 691 C C . LYS A 1 89 ? 16.057 15.699 12.263 1.00 43.56 89 LYS A C 1
ATOM 693 O O . LYS A 1 89 ? 15.829 14.495 12.199 1.00 43.56 89 LYS A O 1
ATOM 698 N N . LYS A 1 90 ? 16.727 16.371 11.324 1.00 38.34 90 LYS A N 1
ATOM 699 C CA . LYS A 1 90 ? 17.402 15.736 10.185 1.00 38.34 90 LYS A CA 1
ATOM 700 C C . LYS A 1 90 ? 18.244 14.560 10.710 1.00 38.34 90 LYS A C 1
ATOM 702 O O . LYS A 1 90 ? 19.102 14.771 11.561 1.00 38.34 90 LYS A O 1
ATOM 707 N N . GLY A 1 91 ? 17.955 13.339 10.255 1.00 44.91 91 GLY A N 1
ATOM 708 C CA . GLY A 1 91 ? 18.668 12.124 10.672 1.00 44.91 91 GLY A CA 1
ATOM 709 C C . GLY A 1 91 ? 18.094 11.358 11.874 1.00 44.91 91 GLY A C 1
ATOM 710 O O . GLY A 1 91 ? 18.706 10.374 12.275 1.00 44.91 91 GLY A O 1
ATOM 711 N N . LYS A 1 92 ? 16.942 11.748 12.443 1.00 40.66 92 LYS A N 1
ATOM 712 C CA . LYS A 1 92 ? 16.208 10.921 13.422 1.00 40.66 92 LYS A CA 1
ATOM 713 C C . LYS A 1 92 ? 14.867 10.446 12.850 1.00 40.66 92 LYS A C 1
ATOM 715 O O . LYS A 1 92 ? 14.214 11.237 12.166 1.00 40.66 92 LYS A O 1
ATOM 720 N N . PRO A 1 93 ? 14.448 9.193 13.118 1.00 43.28 93 PRO A N 1
ATOM 721 C CA . PRO A 1 93 ? 13.126 8.722 12.730 1.00 43.28 93 PRO A CA 1
ATOM 722 C C . PRO A 1 93 ? 12.060 9.605 13.383 1.00 43.28 93 PRO A C 1
ATOM 724 O O . PRO A 1 93 ? 12.121 9.901 14.576 1.00 43.28 93 PRO A O 1
ATOM 727 N N . VAL A 1 94 ? 11.115 10.069 12.570 1.00 48.72 94 VAL A N 1
ATOM 728 C CA . VAL A 1 94 ? 9.955 10.832 13.029 1.00 48.72 94 VAL A CA 1
ATOM 729 C C . VAL A 1 94 ? 8.826 9.830 13.205 1.00 48.72 94 VAL A C 1
ATOM 731 O O . VAL A 1 94 ? 8.321 9.310 12.215 1.00 48.72 94 VAL A O 1
ATOM 734 N N . SER A 1 95 ? 8.442 9.539 14.446 1.00 49.16 95 SER A N 1
ATOM 735 C CA . SER A 1 95 ? 7.197 8.823 14.709 1.00 49.16 95 SER A CA 1
ATOM 736 C C . SER A 1 95 ? 6.047 9.828 14.698 1.00 49.16 95 SER A C 1
ATOM 738 O O . SER A 1 95 ? 6.073 10.848 15.390 1.00 49.16 95 SER A O 1
ATOM 740 N N . PHE A 1 96 ? 5.048 9.569 13.860 1.00 55.22 96 PHE A N 1
ATOM 741 C CA . PHE A 1 96 ? 3.791 10.303 13.894 1.00 55.22 96 PHE A CA 1
ATOM 742 C C . PHE A 1 96 ? 2.812 9.512 14.748 1.00 55.22 96 PHE A C 1
ATOM 744 O O . PHE A 1 96 ? 2.608 8.323 14.522 1.00 55.22 96 PHE A O 1
ATOM 751 N N . LYS A 1 97 ? 2.228 10.174 15.743 1.00 62.78 97 LYS A N 1
ATOM 752 C CA . LYS A 1 97 ? 1.127 9.610 16.514 1.00 62.78 97 LYS A CA 1
ATOM 753 C C . LYS A 1 97 ? -0.180 10.074 15.892 1.00 62.78 97 LYS A C 1
ATOM 755 O O . LYS A 1 97 ? -0.294 11.242 15.528 1.00 62.78 97 LYS A O 1
ATOM 760 N N . ALA A 1 98 ? -1.133 9.160 15.758 1.00 65.00 98 ALA A N 1
ATOM 761 C CA . ALA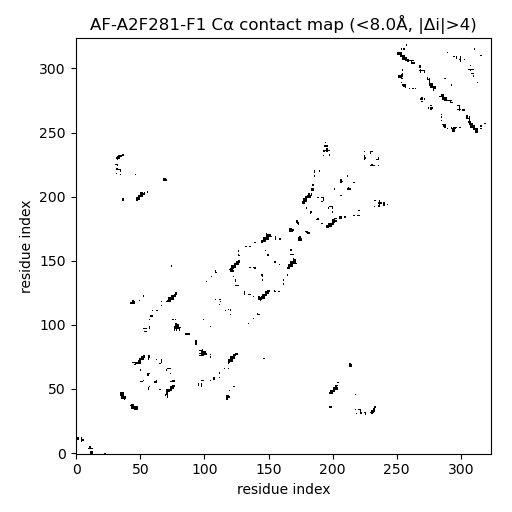 A 1 98 ? -2.418 9.464 15.153 1.00 65.00 98 ALA A CA 1
ATOM 762 C C . ALA A 1 98 ? -3.192 10.513 15.964 1.00 65.00 98 ALA A C 1
ATOM 764 O O . ALA A 1 98 ? -3.261 10.435 17.195 1.00 65.00 98 ALA A O 1
ATOM 765 N N . HIS A 1 99 ? -3.796 11.482 15.274 1.00 70.88 99 HIS A N 1
ATOM 766 C CA . HIS A 1 99 ? -4.518 12.592 15.909 1.00 70.88 99 HIS A CA 1
ATOM 767 C C . HIS A 1 99 ? -6.025 12.588 15.643 1.00 70.88 99 HIS A C 1
ATOM 769 O O . HIS A 1 99 ? -6.754 13.434 16.173 1.00 70.88 99 HIS A O 1
ATOM 775 N N . LEU A 1 100 ? -6.495 11.688 14.783 1.00 85.44 100 LEU A N 1
ATOM 776 C CA . LEU A 1 100 ? -7.886 11.664 14.373 1.00 85.44 100 LEU A CA 1
ATOM 777 C C . LEU A 1 100 ? -8.747 11.025 15.464 1.00 85.44 100 LEU A C 1
ATOM 779 O O . LEU A 1 100 ? -8.567 9.859 15.822 1.00 85.44 100 LEU A O 1
ATOM 783 N N . LYS A 1 101 ? -9.715 11.790 15.974 1.00 89.19 101 LYS A N 1
ATOM 784 C CA . LYS A 1 101 ? -10.670 11.290 16.963 1.00 89.19 101 LYS A CA 1
ATOM 785 C C . LYS A 1 101 ? -11.563 10.222 16.343 1.00 89.19 101 LYS A C 1
ATOM 787 O O . LYS A 1 101 ? -11.905 10.295 15.166 1.00 89.19 101 LYS A O 1
ATOM 792 N N . MET A 1 102 ? -12.034 9.298 17.178 1.00 90.81 102 MET A N 1
ATOM 793 C CA . MET A 1 102 ? -12.884 8.179 16.760 1.00 90.81 102 MET A CA 1
ATOM 794 C C . MET A 1 102 ? -14.096 8.614 15.915 1.00 90.81 102 MET A C 1
ATOM 796 O O . MET A 1 102 ? -14.322 8.067 14.842 1.00 90.81 102 MET A O 1
ATOM 800 N N . ASN A 1 103 ? -14.849 9.632 16.346 1.00 92.12 103 ASN A N 1
ATOM 801 C CA . ASN A 1 103 ? -16.039 10.085 15.610 1.00 92.12 103 ASN A CA 1
ATOM 802 C C . ASN A 1 103 ? -15.698 10.623 14.210 1.00 92.12 103 ASN A C 1
ATOM 804 O O . ASN A 1 103 ? -16.391 10.304 13.243 1.00 92.12 103 ASN A O 1
ATOM 808 N N . ASP A 1 104 ? -14.611 11.390 14.100 1.00 92.62 104 ASP A N 1
ATOM 809 C CA . ASP A 1 104 ? -14.146 11.947 12.828 1.00 92.62 104 ASP A CA 1
ATOM 810 C C . ASP A 1 104 ? -13.644 10.823 11.905 1.00 92.62 104 ASP A C 1
ATOM 812 O O . ASP A 1 104 ? -13.962 10.791 10.715 1.00 92.62 104 ASP A O 1
ATOM 816 N N . ALA A 1 105 ? -12.922 9.846 12.466 1.00 94.12 105 ALA A N 1
ATOM 817 C CA . ALA A 1 105 ? -12.472 8.660 11.747 1.00 94.12 105 ALA A CA 1
ATOM 818 C C . ALA A 1 105 ? -13.644 7.845 11.191 1.00 94.12 105 ALA A C 1
ATOM 820 O O . ALA A 1 105 ? -13.644 7.513 10.007 1.00 94.12 105 ALA A O 1
ATOM 821 N N . ILE A 1 106 ? -14.677 7.590 11.999 1.00 95.75 106 ILE A N 1
ATOM 822 C CA . ILE A 1 106 ? -15.886 6.871 11.574 1.00 95.75 106 ILE A CA 1
ATOM 823 C C . ILE A 1 106 ? -16.578 7.600 10.418 1.00 95.75 106 ILE A C 1
ATOM 825 O O . ILE A 1 106 ? -16.968 6.970 9.434 1.00 95.75 106 ILE A O 1
ATOM 829 N N . GLN A 1 107 ? -16.703 8.928 10.494 1.00 96.25 107 GLN A N 1
ATOM 830 C CA . GLN A 1 107 ? -17.303 9.716 9.416 1.00 96.25 107 GLN A CA 1
ATOM 831 C C . GLN A 1 107 ? -16.505 9.589 8.109 1.00 96.25 107 GLN A C 1
ATOM 833 O O . GLN A 1 107 ? -17.091 9.394 7.037 1.00 96.25 107 GLN A O 1
ATOM 838 N N . ILE A 1 108 ? -15.175 9.668 8.191 1.00 96.25 108 ILE A N 1
ATOM 839 C CA . ILE A 1 108 ? -14.285 9.509 7.036 1.00 96.25 108 ILE A CA 1
ATOM 840 C C . ILE A 1 108 ? -14.412 8.097 6.457 1.00 96.25 108 ILE A C 1
ATOM 842 O O . ILE A 1 108 ? -14.654 7.958 5.259 1.00 96.25 108 ILE A O 1
ATOM 846 N N . ILE A 1 109 ? -14.322 7.060 7.292 1.00 96.75 109 ILE A N 1
ATOM 847 C CA . ILE A 1 109 ? -14.410 5.648 6.887 1.00 96.75 109 ILE A CA 1
ATOM 848 C C . ILE A 1 109 ? -15.727 5.367 6.168 1.00 96.75 109 ILE A C 1
ATOM 850 O O . ILE A 1 109 ? -15.712 4.835 5.058 1.00 96.75 109 ILE A O 1
ATOM 854 N N . ASN A 1 110 ? -16.858 5.781 6.743 1.00 97.00 110 ASN A N 1
ATOM 855 C CA . ASN A 1 110 ? -18.175 5.571 6.141 1.00 97.00 110 ASN A CA 1
ATOM 856 C C . ASN A 1 110 ? -18.302 6.268 4.780 1.00 97.00 110 ASN A C 1
ATOM 858 O O . ASN A 1 110 ? -18.856 5.702 3.836 1.00 97.00 110 ASN A O 1
ATOM 862 N N . THR A 1 111 ? -17.750 7.477 4.658 1.00 97.69 111 THR A N 1
ATOM 863 C CA . THR A 1 111 ? -17.737 8.216 3.389 1.00 97.69 111 THR A CA 1
ATOM 864 C C . THR A 1 111 ? -16.901 7.484 2.338 1.00 97.69 111 THR A C 1
ATOM 866 O O . THR A 1 111 ? -17.361 7.271 1.217 1.00 97.69 111 THR A O 1
ATOM 869 N N . LEU A 1 112 ? -15.692 7.045 2.700 1.00 96.81 112 LEU A N 1
ATOM 870 C CA . LEU A 1 112 ? -14.795 6.345 1.782 1.00 96.81 112 LEU A CA 1
ATOM 871 C C . LEU A 1 112 ? -15.345 4.977 1.368 1.00 96.81 112 LEU A C 1
ATOM 873 O O . LEU A 1 112 ? -15.301 4.654 0.189 1.00 96.81 112 LEU A O 1
ATOM 877 N N . LYS A 1 113 ? -15.923 4.198 2.289 1.00 95.12 113 LYS A N 1
ATOM 878 C CA . LYS A 1 113 ? -16.548 2.900 1.978 1.00 95.12 113 LYS A CA 1
ATOM 879 C C . LYS A 1 113 ? -17.725 3.043 1.011 1.00 95.12 113 LYS A C 1
ATOM 881 O O . LYS A 1 113 ? -17.931 2.161 0.180 1.00 95.12 113 LYS A O 1
ATOM 886 N N . LYS A 1 114 ? -18.475 4.149 1.095 1.00 96.00 114 LYS A N 1
ATOM 887 C CA . LYS A 1 114 ? -19.575 4.455 0.170 1.00 96.00 114 LYS A CA 1
ATOM 888 C C . LYS A 1 114 ? -19.070 4.810 -1.231 1.00 96.00 114 LYS A C 1
ATOM 890 O O . LYS A 1 114 ? -19.634 4.332 -2.213 1.00 96.00 114 LYS A O 1
ATOM 895 N N . GLU A 1 115 ? -18.039 5.650 -1.319 1.00 96.69 115 GLU A N 1
ATOM 896 C CA . GLU A 1 115 ? -17.528 6.180 -2.593 1.00 96.69 115 GLU A CA 1
ATOM 897 C C . GLU A 1 115 ? -16.528 5.245 -3.297 1.00 96.69 115 GLU A C 1
ATOM 899 O O . GLU A 1 115 ? -16.484 5.211 -4.522 1.00 96.69 115 GLU A O 1
ATOM 904 N N . PHE A 1 116 ? -15.759 4.452 -2.546 1.00 95.00 116 PHE A N 1
ATOM 905 C CA . PHE A 1 116 ? -14.662 3.611 -3.039 1.00 95.00 116 PHE A CA 1
ATOM 906 C C . PHE A 1 116 ? -14.849 2.150 -2.610 1.00 95.00 116 PHE A C 1
ATOM 908 O O . PHE A 1 116 ? -14.062 1.581 -1.852 1.00 95.00 116 PHE A O 1
ATOM 915 N N . GLN A 1 117 ? -15.914 1.520 -3.110 1.00 91.44 117 GLN A N 1
ATOM 916 C CA . GLN A 1 117 ? -16.344 0.177 -2.690 1.00 91.44 117 GLN A CA 1
ATOM 917 C C . GLN A 1 117 ? -15.273 -0.909 -2.905 1.00 91.44 117 GLN A C 1
ATOM 919 O O . GLN A 1 117 ? -15.178 -1.845 -2.110 1.00 91.44 117 GLN A O 1
ATOM 924 N N . ASN A 1 118 ? -14.420 -0.744 -3.923 1.00 90.94 118 ASN A N 1
ATOM 925 C CA . ASN A 1 118 ? -13.366 -1.696 -4.296 1.00 90.94 118 ASN A CA 1
ATOM 926 C C . ASN A 1 118 ? -11.983 -1.371 -3.697 1.00 90.94 118 ASN A C 1
ATOM 928 O O . ASN A 1 118 ? -11.013 -2.057 -4.004 1.00 90.94 118 ASN A O 1
ATOM 932 N N . SER A 1 119 ? -11.873 -0.363 -2.826 1.00 94.44 119 SER A N 1
ATOM 933 C CA . SER A 1 119 ? -10.612 0.016 -2.168 1.00 94.44 119 SER A CA 1
ATOM 934 C C . SER A 1 119 ? -10.575 -0.443 -0.719 1.00 94.44 119 SER A C 1
ATOM 936 O O . SER A 1 119 ? -11.576 -0.318 -0.019 1.00 94.44 119 SER A O 1
ATOM 938 N N . ILE A 1 120 ? -9.439 -0.950 -0.241 1.00 93.69 120 ILE A N 1
ATOM 939 C CA . ILE A 1 120 ? -9.273 -1.355 1.162 1.00 93.69 120 ILE A CA 1
ATOM 940 C C . ILE A 1 120 ? -9.307 -0.117 2.062 1.00 93.69 120 ILE A C 1
ATOM 942 O O . ILE A 1 120 ? -8.500 0.792 1.894 1.00 93.69 120 ILE A O 1
ATOM 946 N N . ILE A 1 121 ? -10.210 -0.093 3.036 1.00 95.62 121 ILE A N 1
ATOM 947 C CA . ILE A 1 121 ? -10.288 0.942 4.066 1.00 95.62 121 ILE A CA 1
ATOM 948 C C . ILE A 1 121 ? -10.031 0.271 5.411 1.00 95.62 121 ILE A C 1
ATOM 950 O O . ILE A 1 121 ? -10.854 -0.513 5.882 1.00 95.62 121 ILE A O 1
ATOM 954 N N . ALA A 1 122 ? -8.891 0.583 6.013 1.00 93.69 122 ALA A N 1
ATOM 955 C CA . ALA A 1 122 ? -8.456 0.059 7.299 1.00 93.69 122 ALA A CA 1
ATOM 956 C C . ALA A 1 122 ? -8.276 1.190 8.319 1.00 93.69 122 ALA A C 1
ATOM 958 O O . ALA A 1 122 ? -8.143 2.364 7.960 1.00 93.69 122 ALA A O 1
ATOM 959 N N . ALA A 1 123 ? -8.249 0.831 9.598 1.00 93.94 123 ALA A N 1
ATOM 960 C CA . ALA A 1 123 ? -7.938 1.751 10.690 1.00 93.94 123 ALA A CA 1
ATOM 961 C C . ALA A 1 123 ? -6.691 1.279 11.436 1.00 93.94 123 ALA A C 1
ATOM 963 O O . ALA A 1 123 ? -6.500 0.077 11.578 1.00 93.94 123 ALA A O 1
ATOM 964 N N . GLN A 1 124 ? -5.874 2.206 11.934 1.00 92.25 124 GLN A N 1
ATOM 965 C CA . GLN A 1 124 ? -4.764 1.907 12.834 1.00 92.25 124 GLN A CA 1
ATOM 966 C C . GLN A 1 124 ? -5.103 2.372 14.254 1.00 92.25 124 GLN A C 1
ATOM 968 O O . GLN A 1 124 ? -5.512 3.517 14.455 1.00 92.25 124 GLN A O 1
ATOM 973 N N . LEU A 1 125 ? -4.895 1.485 15.227 1.00 90.50 125 LEU A N 1
ATOM 974 C CA . LEU A 1 125 ? -4.967 1.740 16.663 1.00 90.50 125 LEU A CA 1
ATOM 975 C C . LEU A 1 125 ? -3.597 1.534 17.315 1.00 90.50 125 LEU A C 1
ATOM 977 O O . LEU A 1 125 ? -2.724 0.833 16.802 1.00 90.50 125 LEU A O 1
ATOM 981 N N . ARG A 1 126 ? -3.429 2.145 18.483 1.00 86.75 126 ARG A N 1
ATOM 982 C CA . ARG A 1 126 ? -2.232 2.059 19.317 1.00 86.75 126 ARG A CA 1
ATOM 983 C C . ARG A 1 126 ? -2.370 0.927 20.335 1.00 86.75 126 ARG A C 1
ATOM 985 O O . ARG A 1 126 ? -3.332 0.910 21.098 1.00 86.75 126 ARG A O 1
ATOM 992 N N . GLY A 1 127 ? -1.417 -0.004 20.336 1.00 83.81 127 GLY A N 1
ATOM 993 C CA . GLY A 1 127 ? -1.400 -1.166 21.229 1.00 83.81 127 GLY A CA 1
ATOM 994 C C . GLY A 1 127 ? -1.225 -0.808 22.708 1.00 83.81 127 GLY A C 1
ATOM 995 O O . GLY A 1 127 ? -1.735 -1.515 23.570 1.00 83.81 127 GLY A O 1
ATOM 996 N N . ASP A 1 128 ? -0.568 0.318 22.985 1.00 82.94 128 ASP A N 1
ATOM 997 C CA . ASP A 1 128 ? -0.357 0.896 24.317 1.00 82.94 128 ASP A CA 1
ATOM 998 C C . ASP A 1 128 ? -1.574 1.691 24.837 1.00 82.94 128 ASP A C 1
ATOM 1000 O O . ASP A 1 128 ? -1.539 2.235 25.940 1.00 82.94 128 ASP A O 1
ATOM 1004 N N . SER A 1 129 ? -2.668 1.781 24.066 1.00 83.88 129 SER A N 1
ATOM 1005 C CA . SER A 1 129 ? -3.868 2.519 24.474 1.00 83.88 129 SER A CA 1
ATOM 1006 C C . SER A 1 129 ? -4.677 1.770 25.537 1.00 83.88 129 SER A C 1
ATOM 1008 O O . SER A 1 129 ? -5.119 0.642 25.321 1.00 83.88 129 SER A O 1
ATOM 1010 N N . GLU A 1 130 ? -4.996 2.445 26.645 1.00 85.75 130 GLU A N 1
ATOM 1011 C CA . GLU A 1 130 ? -5.909 1.930 27.678 1.00 85.75 130 GLU A CA 1
ATOM 1012 C C . GLU A 1 130 ? -7.317 1.634 27.132 1.00 85.75 130 GLU A C 1
ATOM 1014 O O . GLU A 1 130 ? -8.021 0.765 27.642 1.00 85.75 130 GLU A O 1
ATOM 1019 N N . THR A 1 131 ? -7.740 2.340 26.077 1.00 87.94 131 THR A N 1
ATOM 1020 C CA . THR A 1 131 ? -9.056 2.168 25.445 1.00 87.94 131 THR A CA 1
ATOM 1021 C C . THR A 1 131 ? -9.041 1.215 24.252 1.00 87.94 131 THR A C 1
ATOM 1023 O O . THR A 1 131 ? -10.067 1.085 23.585 1.00 87.94 131 THR A O 1
ATOM 1026 N N . LEU A 1 132 ? -7.923 0.525 23.988 1.00 87.56 132 LEU A N 1
ATOM 1027 C CA . LEU A 1 132 ? -7.717 -0.301 22.793 1.00 87.56 132 LEU A CA 1
ATOM 1028 C C . LEU A 1 132 ? -8.878 -1.261 22.510 1.00 87.56 132 LEU A C 1
ATOM 1030 O O . LEU A 1 132 ? -9.388 -1.276 21.396 1.00 87.56 132 LEU A O 1
ATOM 1034 N N . GLU A 1 133 ? -9.318 -2.043 23.496 1.00 89.31 133 GLU A N 1
ATOM 1035 C CA . GLU A 1 133 ? -10.382 -3.039 23.299 1.00 89.31 133 GLU A CA 1
ATOM 1036 C C . GLU A 1 133 ? -11.725 -2.386 22.945 1.00 89.31 133 GLU A C 1
ATOM 1038 O O . GLU A 1 133 ? -12.429 -2.827 22.034 1.00 89.31 133 GLU A O 1
ATOM 1043 N N . LYS A 1 134 ? -12.062 -1.285 23.622 1.00 90.44 134 LYS A N 1
ATOM 1044 C CA . LYS A 1 134 ? -13.273 -0.510 23.340 1.00 90.44 134 LYS A CA 1
ATOM 1045 C C . LYS A 1 134 ? -13.232 0.075 21.927 1.00 90.44 134 LYS A C 1
ATOM 1047 O O . LYS A 1 134 ? -14.202 -0.060 21.183 1.00 90.44 134 LYS A O 1
ATOM 1052 N N . ASP A 1 135 ? -12.115 0.698 21.566 1.00 91.69 135 ASP A N 1
ATOM 1053 C CA . ASP A 1 135 ? -11.927 1.335 20.264 1.00 91.69 135 ASP A CA 1
ATOM 1054 C C . ASP A 1 135 ? -11.913 0.293 19.134 1.00 91.69 135 ASP A C 1
ATOM 1056 O O . ASP A 1 135 ? -12.529 0.498 18.086 1.00 91.69 135 ASP A O 1
ATOM 1060 N N . PHE A 1 136 ? -11.293 -0.866 19.372 1.00 91.25 136 PHE A N 1
ATOM 1061 C CA . PHE A 1 136 ? -11.278 -2.002 18.454 1.00 91.25 136 PHE A CA 1
ATOM 1062 C C . PHE A 1 136 ? -12.687 -2.540 18.186 1.00 91.25 136 PHE A C 1
ATOM 1064 O O . PHE A 1 136 ? -13.077 -2.719 17.030 1.00 91.25 136 PHE A O 1
ATOM 1071 N N . ASN A 1 137 ? -13.478 -2.761 19.238 1.00 91.62 137 ASN A N 1
ATOM 1072 C CA . ASN A 1 137 ? -14.851 -3.254 19.112 1.00 91.62 137 ASN A CA 1
ATOM 1073 C C . ASN A 1 137 ? -15.762 -2.261 18.377 1.00 91.62 137 ASN A C 1
ATOM 1075 O O . ASN A 1 137 ? -16.692 -2.669 17.684 1.00 91.62 137 ASN A O 1
ATOM 1079 N N . GLN A 1 138 ? -15.481 -0.961 18.488 1.00 92.62 138 GLN A N 1
ATOM 1080 C CA . GLN A 1 138 ? -16.218 0.076 17.776 1.00 92.62 138 GLN A CA 1
ATOM 1081 C C . GLN A 1 138 ? -15.846 0.148 16.285 1.00 92.62 138 GLN A C 1
ATOM 1083 O O . GLN A 1 138 ? -16.725 0.369 15.451 1.00 92.62 138 GLN A O 1
ATOM 1088 N N . ILE A 1 139 ? -14.564 -0.020 15.940 1.00 92.75 139 ILE A N 1
ATOM 1089 C CA . ILE A 1 139 ? -14.064 0.220 14.579 1.00 92.75 139 ILE A CA 1
ATOM 1090 C C . ILE A 1 139 ? -14.032 -1.038 13.703 1.00 92.75 139 ILE A C 1
ATOM 1092 O O . ILE A 1 139 ? -14.322 -0.962 12.510 1.00 92.75 139 ILE A O 1
ATOM 1096 N N . SER A 1 140 ? -13.719 -2.202 14.278 1.00 91.50 140 SER A N 1
ATOM 1097 C CA . SER A 1 140 ? -13.534 -3.455 13.534 1.00 91.50 140 SER A CA 1
ATOM 1098 C C . SER A 1 140 ? -14.730 -3.895 12.674 1.00 91.50 140 SER A C 1
ATOM 1100 O O . SER A 1 140 ? -14.473 -4.475 11.619 1.00 91.50 140 SER A O 1
ATOM 1102 N N . PRO A 1 141 ? -16.008 -3.604 13.009 1.00 92.25 141 PRO A N 1
ATOM 1103 C CA . PRO A 1 141 ? -17.133 -4.005 12.160 1.00 92.25 141 PRO A CA 1
ATOM 1104 C C . PRO A 1 141 ? -17.293 -3.170 10.881 1.00 92.25 141 PRO A C 1
ATOM 1106 O O . PRO A 1 141 ? -18.015 -3.584 9.976 1.00 92.25 141 PRO A O 1
ATOM 1109 N N . ILE A 1 142 ? -16.681 -1.981 10.809 1.00 93.38 142 ILE A N 1
ATOM 1110 C CA . ILE A 1 142 ? -16.907 -1.018 9.714 1.00 93.38 142 ILE A CA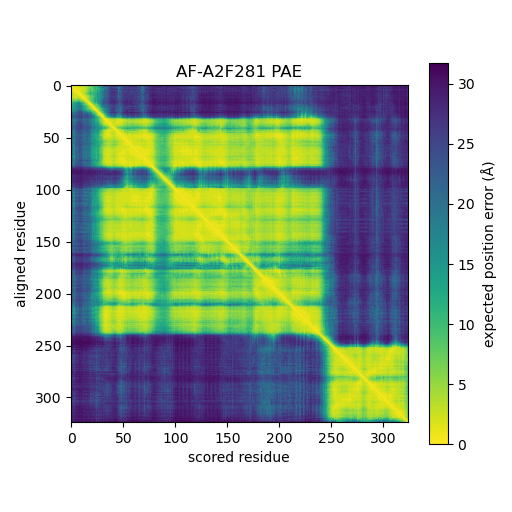 1
ATOM 1111 C C . ILE A 1 142 ? -15.715 -0.872 8.759 1.00 93.38 142 ILE A C 1
ATOM 1113 O O . ILE A 1 142 ? -15.862 -0.301 7.676 1.00 93.38 142 ILE A O 1
ATOM 1117 N N . VAL A 1 143 ? -14.549 -1.402 9.126 1.00 93.19 143 VAL A N 1
ATOM 1118 C CA . VAL A 1 143 ? -13.334 -1.412 8.297 1.00 93.19 143 VAL A CA 1
ATOM 1119 C C . VAL A 1 143 ? -13.059 -2.799 7.721 1.00 93.19 143 VAL A C 1
ATOM 1121 O O . VAL A 1 143 ? -13.643 -3.787 8.150 1.00 93.19 143 VAL A O 1
ATOM 1124 N N . ASP A 1 144 ? -12.183 -2.872 6.720 1.00 90.06 144 ASP A N 1
ATOM 1125 C CA . ASP A 1 144 ? -11.758 -4.148 6.135 1.00 90.06 144 ASP A CA 1
ATOM 1126 C C . ASP A 1 144 ? -10.795 -4.911 7.068 1.00 90.06 144 ASP A C 1
ATOM 1128 O O . ASP A 1 144 ? -10.855 -6.133 7.135 1.00 90.06 144 ASP A O 1
ATOM 1132 N N . PHE A 1 145 ? -9.945 -4.202 7.820 1.00 87.69 145 PHE A N 1
ATOM 1133 C CA . PHE A 1 145 ? -9.170 -4.742 8.944 1.00 87.69 145 PHE A CA 1
ATOM 1134 C C . PHE A 1 145 ? -8.728 -3.618 9.890 1.00 87.69 145 PHE A C 1
ATOM 1136 O O . PHE A 1 145 ? -8.747 -2.436 9.526 1.00 87.69 145 PHE A O 1
ATOM 1143 N N . VAL A 1 146 ? -8.304 -3.991 11.098 1.00 88.75 146 VAL A N 1
ATOM 1144 C CA . VAL A 1 146 ? -7.710 -3.062 12.067 1.00 88.75 146 VAL A CA 1
ATOM 1145 C C . VAL A 1 146 ? -6.235 -3.377 12.234 1.00 88.75 146 VAL A C 1
ATOM 1147 O O . VAL A 1 146 ? -5.869 -4.483 12.607 1.00 88.75 146 VAL A O 1
ATOM 1150 N N . GLU A 1 147 ? -5.379 -2.404 11.980 1.00 87.25 147 GLU A N 1
ATOM 1151 C CA . GLU A 1 147 ? -3.962 -2.470 12.294 1.00 87.25 147 GLU A CA 1
ATOM 1152 C C . GLU A 1 147 ? -3.728 -2.060 13.748 1.00 87.25 147 GLU A C 1
ATOM 1154 O O . GLU A 1 147 ? -4.170 -0.995 14.170 1.00 87.25 147 GLU A O 1
ATOM 1159 N N . ILE A 1 148 ? -3.023 -2.880 14.519 1.00 85.00 148 ILE A N 1
ATOM 1160 C CA . ILE A 1 148 ? -2.632 -2.540 15.888 1.00 85.00 148 ILE A CA 1
ATOM 1161 C C . ILE A 1 148 ? -1.123 -2.354 15.911 1.00 85.00 148 ILE A C 1
ATOM 1163 O O . ILE A 1 148 ? -0.370 -3.310 15.720 1.00 85.00 148 ILE A O 1
ATOM 1167 N N . TYR A 1 149 ? -0.696 -1.113 16.127 1.00 82.81 149 TYR A N 1
ATOM 1168 C CA . TYR A 1 149 ? 0.709 -0.745 16.211 1.00 82.81 149 TYR A CA 1
ATOM 1169 C C . TYR A 1 149 ? 1.203 -0.837 17.657 1.00 82.81 149 TYR A C 1
ATOM 1171 O O . TYR A 1 149 ? 0.740 -0.093 18.524 1.00 82.81 149 TYR A O 1
ATOM 1179 N N . CYS A 1 150 ? 2.167 -1.718 17.897 1.00 74.38 150 CYS A N 1
ATOM 1180 C CA . CYS A 1 150 ? 2.823 -1.956 19.177 1.00 74.38 150 CYS A CA 1
ATOM 1181 C C . CYS A 1 150 ? 4.304 -1.557 19.076 1.00 74.38 150 CYS A C 1
ATOM 1183 O O . CYS A 1 150 ? 4.996 -1.940 18.130 1.00 74.38 150 CYS A O 1
ATOM 1185 N N . GLU A 1 151 ? 4.806 -0.798 20.048 1.00 70.75 151 GLU A N 1
ATOM 1186 C CA . GLU A 1 151 ? 6.250 -0.535 20.192 1.00 70.75 151 GLU A CA 1
ATOM 1187 C C . GLU A 1 151 ? 6.896 -1.632 21.046 1.00 70.75 151 GLU A C 1
ATOM 1189 O O . GLU A 1 151 ? 7.932 -2.189 20.689 1.00 70.75 151 GLU A O 1
ATOM 1194 N N . GLU A 1 152 ? 6.211 -2.024 22.120 1.00 72.56 152 GLU A N 1
ATOM 1195 C CA . GLU A 1 152 ? 6.688 -3.021 23.068 1.00 72.56 152 GLU A CA 1
ATOM 1196 C C . GLU A 1 152 ? 6.057 -4.400 22.837 1.00 72.56 152 GLU A C 1
ATOM 1198 O O . GLU A 1 152 ? 4.903 -4.544 22.416 1.00 72.56 152 GLU A O 1
ATOM 1203 N N . SER A 1 153 ? 6.827 -5.444 23.154 1.00 69.00 153 SER A N 1
ATOM 1204 C CA . SER A 1 153 ? 6.386 -6.844 23.035 1.00 69.00 153 SER A CA 1
ATOM 1205 C C . SER A 1 153 ? 5.188 -7.180 23.936 1.00 69.00 153 SER A C 1
ATOM 1207 O O . SER A 1 153 ? 4.323 -7.968 23.555 1.00 69.00 153 SER A O 1
ATOM 1209 N N . GLU A 1 154 ? 5.079 -6.529 25.093 1.00 73.88 154 GLU A N 1
ATOM 1210 C CA . GLU A 1 154 ? 3.978 -6.727 26.040 1.00 73.88 154 GLU A CA 1
ATOM 1211 C C . GLU A 1 154 ? 2.629 -6.275 25.462 1.00 73.88 154 GLU A C 1
ATOM 1213 O O . GLU A 1 154 ? 1.608 -6.945 25.636 1.00 73.88 154 GLU A O 1
ATOM 1218 N N . ASP A 1 155 ? 2.616 -5.160 24.729 1.00 75.38 155 ASP A N 1
ATOM 1219 C CA . ASP A 1 155 ? 1.406 -4.644 24.085 1.00 75.38 155 ASP A CA 1
ATOM 1220 C C . ASP A 1 155 ? 0.986 -5.515 22.902 1.00 75.38 155 ASP A C 1
ATOM 1222 O O . ASP A 1 155 ? -0.206 -5.709 22.657 1.00 75.38 155 ASP A O 1
ATOM 1226 N N . PHE A 1 156 ? 1.958 -6.115 22.215 1.00 69.88 156 PHE A N 1
ATOM 1227 C CA . PHE A 1 156 ? 1.704 -7.097 21.167 1.00 69.88 156 PHE A CA 1
ATOM 1228 C C . PHE A 1 156 ? 0.984 -8.338 21.715 1.00 69.88 156 PHE A C 1
ATOM 1230 O O . PHE A 1 156 ? 0.016 -8.810 21.114 1.00 69.88 156 PHE A O 1
ATOM 1237 N N . ASP A 1 157 ? 1.387 -8.840 22.884 1.00 71.00 157 ASP A N 1
ATOM 1238 C CA . ASP A 1 157 ? 0.738 -9.993 23.519 1.00 71.00 157 ASP A CA 1
ATOM 1239 C C . ASP A 1 157 ? -0.673 -9.689 24.039 1.00 71.00 157 ASP A C 1
ATOM 1241 O O . ASP A 1 157 ? -1.553 -10.556 23.983 1.00 71.00 157 ASP A O 1
ATOM 1245 N N . LYS A 1 158 ? -0.932 -8.456 24.490 1.00 74.19 158 LYS A N 1
ATOM 1246 C CA . LYS A 1 158 ? -2.300 -7.996 24.780 1.00 74.19 158 LYS A CA 1
ATOM 1247 C C . LYS A 1 158 ? -3.136 -7.965 23.500 1.00 74.19 158 LYS A C 1
ATOM 1249 O O . LYS A 1 158 ? -4.238 -8.514 23.477 1.00 74.19 158 LYS A O 1
ATOM 1254 N N . ALA A 1 159 ? -2.594 -7.389 22.428 1.00 74.12 159 ALA A N 1
ATOM 1255 C CA . ALA A 1 159 ? -3.294 -7.207 21.162 1.00 74.12 159 ALA A CA 1
ATOM 1256 C C . ALA A 1 159 ? -3.645 -8.530 20.457 1.00 74.12 159 ALA A C 1
ATOM 1258 O O . ALA A 1 159 ? -4.703 -8.624 19.839 1.00 74.12 159 ALA A O 1
ATOM 1259 N N . LYS A 1 160 ? -2.840 -9.592 20.625 1.00 71.94 160 LYS A N 1
ATOM 1260 C CA . LYS A 1 160 ? -3.164 -10.955 20.142 1.00 71.94 160 LYS A CA 1
ATOM 1261 C C . LYS A 1 160 ? -4.532 -11.465 20.594 1.00 71.94 160 LYS A C 1
ATOM 1263 O O . LYS A 1 160 ? -5.116 -12.317 19.926 1.00 71.94 160 LYS A O 1
ATOM 1268 N N . LYS A 1 161 ? -5.044 -10.978 21.727 1.00 75.12 161 LYS A N 1
ATOM 1269 C CA . LYS A 1 161 ? -6.328 -11.416 22.290 1.00 75.12 161 LYS A CA 1
ATOM 1270 C C . LYS A 1 161 ? -7.540 -10.798 21.579 1.00 75.12 161 LYS A C 1
ATOM 1272 O O . LYS A 1 161 ? -8.641 -11.303 21.759 1.00 75.12 161 LYS A O 1
ATOM 1277 N N . LEU A 1 162 ? -7.351 -9.767 20.745 1.00 70.88 162 LEU A N 1
ATOM 1278 C CA . LEU A 1 162 ? -8.429 -8.988 20.109 1.00 70.88 162 LEU A CA 1
ATOM 1279 C C . LEU A 1 162 ? -9.068 -9.658 18.870 1.00 70.88 162 LEU A C 1
ATOM 1281 O O . LEU A 1 162 ? -9.964 -9.096 18.248 1.00 70.88 162 LEU A O 1
ATOM 1285 N N . GLY A 1 163 ? -8.700 -10.902 18.546 1.00 63.28 163 GLY A N 1
ATOM 1286 C CA . GLY A 1 163 ? -9.410 -11.730 17.562 1.00 63.28 163 GLY A CA 1
ATOM 1287 C C . GLY A 1 163 ? -8.879 -11.647 16.123 1.00 63.28 163 GLY A C 1
ATOM 1288 O O . GLY A 1 163 ? -7.773 -11.188 15.868 1.00 63.28 163 GLY A O 1
ATOM 1289 N N . LYS A 1 164 ? -9.649 -12.179 15.159 1.00 59.22 164 LYS A N 1
ATOM 1290 C CA . LYS A 1 164 ? -9.167 -12.502 13.794 1.00 59.22 164 LYS A CA 1
ATOM 1291 C C . LYS A 1 164 ? -9.100 -11.324 12.808 1.00 59.22 164 LYS A C 1
ATOM 1293 O O . LYS A 1 164 ? -8.445 -11.466 11.784 1.00 59.22 164 LYS A O 1
ATOM 1298 N N . ASN A 1 165 ? -9.724 -10.184 13.116 1.00 63.72 165 ASN A N 1
ATOM 1299 C CA . ASN A 1 165 ? -9.761 -9.010 12.224 1.00 63.72 165 ASN A CA 1
ATOM 1300 C C . ASN A 1 165 ? -8.666 -7.968 12.536 1.00 63.72 165 ASN A C 1
ATOM 1302 O O . ASN A 1 165 ? -8.681 -6.867 11.977 1.00 63.72 165 ASN A O 1
ATOM 1306 N N . SER A 1 166 ? -7.737 -8.292 13.442 1.00 65.62 166 SER A N 1
ATOM 1307 C CA . SER A 1 166 ? -6.584 -7.454 13.763 1.00 65.62 166 SER A CA 1
ATOM 1308 C C . SER A 1 166 ? -5.335 -7.906 13.012 1.00 65.62 166 SER A C 1
ATOM 1310 O O . SER A 1 166 ? -4.976 -9.084 13.052 1.00 65.62 166 SER A O 1
ATOM 1312 N N . LEU A 1 167 ? -4.624 -6.956 12.414 1.00 72.50 167 LEU A N 1
ATOM 1313 C CA . LEU A 1 167 ? -3.271 -7.131 11.911 1.00 72.50 167 LEU A CA 1
ATOM 1314 C C . LEU A 1 167 ? -2.298 -6.478 12.889 1.00 72.50 167 LEU A C 1
ATOM 1316 O O . LEU A 1 167 ? -2.353 -5.273 13.121 1.00 72.50 167 LEU A O 1
ATOM 1320 N N . LEU A 1 168 ? -1.416 -7.278 13.480 1.00 61.88 168 LEU A N 1
ATOM 1321 C CA . LEU A 1 168 ? -0.467 -6.793 14.477 1.00 61.88 168 LEU A CA 1
ATOM 1322 C C . LEU A 1 168 ? 0.827 -6.308 13.819 1.00 61.88 168 LEU A C 1
ATOM 1324 O O . LEU A 1 168 ? 1.423 -7.015 13.002 1.00 61.88 168 LEU A O 1
ATOM 1328 N N . VAL A 1 169 ? 1.282 -5.124 14.216 1.00 62.09 169 VAL A N 1
ATOM 1329 C CA . VAL A 1 169 ? 2.546 -4.520 13.788 1.00 62.09 169 VAL A CA 1
ATOM 1330 C C . VAL A 1 169 ? 3.385 -4.260 15.032 1.00 62.09 169 VAL A C 1
ATOM 1332 O O . VAL A 1 169 ? 2.963 -3.502 15.897 1.00 62.09 169 VAL A O 1
ATOM 1335 N N . LEU A 1 170 ? 4.569 -4.868 15.129 1.00 53.47 170 LEU A N 1
ATOM 1336 C CA . LEU A 1 170 ? 5.520 -4.632 16.220 1.00 53.47 170 LEU A CA 1
ATOM 1337 C C . LEU A 1 170 ? 6.746 -3.904 15.666 1.00 53.47 170 LEU A C 1
ATOM 1339 O O . LEU A 1 170 ? 7.375 -4.390 14.727 1.00 53.47 170 LEU A O 1
ATOM 1343 N N . ASN A 1 171 ? 7.088 -2.742 16.227 1.00 55.34 171 ASN A N 1
ATOM 1344 C CA . ASN A 1 171 ? 8.242 -1.930 15.808 1.00 55.34 171 ASN A CA 1
ATOM 1345 C C . ASN A 1 171 ? 8.288 -1.627 14.297 1.00 55.34 171 ASN A C 1
ATOM 1347 O O . ASN A 1 171 ? 9.347 -1.614 13.671 1.00 55.34 171 ASN A O 1
ATOM 1351 N N . GLY A 1 172 ? 7.120 -1.410 13.685 1.00 51.38 172 GLY A N 1
ATOM 1352 C CA . GLY A 1 172 ? 7.000 -1.155 12.245 1.00 51.38 172 GLY A CA 1
ATOM 1353 C C . GLY A 1 172 ? 7.163 -2.393 11.352 1.00 51.38 172 GLY A C 1
ATOM 1354 O O . GLY A 1 172 ? 7.076 -2.270 10.132 1.00 51.38 172 GLY A O 1
ATOM 1355 N N . MET A 1 173 ? 7.353 -3.581 11.933 1.00 49.47 173 MET A N 1
ATOM 1356 C CA . MET A 1 173 ? 7.306 -4.862 11.229 1.00 49.47 173 MET A CA 1
ATOM 1357 C C . MET A 1 173 ? 5.923 -5.497 11.416 1.00 49.47 173 MET A C 1
ATOM 1359 O O . MET A 1 173 ? 5.504 -5.791 12.536 1.00 49.47 173 MET A O 1
ATOM 1363 N N . GLY A 1 174 ? 5.182 -5.671 10.321 1.00 52.62 174 GLY A N 1
ATOM 1364 C CA . GLY A 1 174 ? 3.865 -6.314 10.338 1.00 52.62 174 GLY A CA 1
ATOM 1365 C C . GLY A 1 174 ? 3.952 -7.837 10.367 1.00 52.62 174 GLY A C 1
ATOM 1366 O O . GLY A 1 174 ? 4.761 -8.427 9.656 1.00 52.62 174 GLY A O 1
ATOM 1367 N N . TYR A 1 175 ? 3.081 -8.475 11.149 1.00 50.44 175 TYR A N 1
ATOM 1368 C CA . TYR A 1 175 ? 3.017 -9.930 11.328 1.00 50.44 175 TYR A CA 1
ATOM 1369 C C . TYR A 1 175 ? 1.817 -10.525 10.582 1.00 50.44 175 TYR A C 1
ATOM 1371 O O . TYR A 1 175 ? 0.981 -11.222 11.154 1.00 50.44 175 TYR A O 1
ATOM 1379 N N . SER A 1 176 ? 1.718 -10.240 9.283 1.00 57.84 176 SER A N 1
ATOM 1380 C CA . SER A 1 176 ? 0.725 -10.849 8.393 1.00 57.84 176 SER A CA 1
ATOM 1381 C C . SER A 1 176 ? 1.418 -11.608 7.278 1.00 57.84 176 SER A C 1
ATOM 1383 O O . SER A 1 176 ? 2.310 -11.069 6.635 1.00 57.84 176 SER A O 1
ATOM 1385 N N . LYS A 1 177 ? 0.964 -12.834 6.986 1.00 55.41 177 LYS A N 1
ATOM 1386 C CA . LYS A 1 177 ? 1.468 -13.610 5.839 1.00 55.41 177 LYS A CA 1
ATOM 1387 C C . LYS A 1 177 ? 1.197 -12.928 4.491 1.00 55.41 177 LYS A C 1
ATOM 1389 O O . LYS A 1 177 ? 1.854 -13.256 3.515 1.00 55.41 177 LYS A O 1
ATOM 1394 N N . SER A 1 178 ? 0.245 -11.994 4.431 1.00 67.62 178 SER A N 1
ATOM 1395 C CA . SER A 1 178 ? -0.220 -11.396 3.174 1.00 67.62 178 SER A CA 1
ATOM 1396 C C . SER A 1 178 ? 0.080 -9.905 3.038 1.00 67.62 178 SER A C 1
ATOM 1398 O O . SER A 1 178 ? -0.078 -9.379 1.941 1.00 67.62 178 SER A O 1
ATOM 1400 N N . ILE A 1 179 ? 0.507 -9.206 4.094 1.00 73.25 179 ILE A N 1
ATOM 1401 C CA . ILE A 1 179 ? 0.768 -7.758 4.044 1.00 73.25 179 ILE A CA 1
ATOM 1402 C C . ILE A 1 179 ? 2.171 -7.460 4.564 1.00 73.25 179 ILE A C 1
ATOM 1404 O O . ILE A 1 179 ? 2.495 -7.800 5.699 1.00 73.25 179 ILE A O 1
ATOM 1408 N N . CYS A 1 180 ? 2.978 -6.782 3.751 1.00 76.62 180 CYS A N 1
ATOM 1409 C CA . CYS A 1 180 ? 4.275 -6.251 4.159 1.00 76.62 180 CYS A CA 1
ATOM 1410 C C . CYS A 1 180 ? 4.218 -4.740 4.405 1.00 76.62 180 CYS A C 1
ATOM 1412 O O . CYS A 1 180 ? 3.400 -4.026 3.822 1.00 76.62 180 CYS A O 1
ATOM 1414 N N . TYR A 1 181 ? 5.157 -4.247 5.209 1.00 74.69 181 TYR A N 1
ATOM 1415 C CA . TYR A 1 181 ? 5.253 -2.849 5.620 1.00 74.69 181 TYR A CA 1
ATOM 1416 C C . TYR A 1 181 ? 6.603 -2.249 5.246 1.00 74.69 181 TYR A C 1
ATOM 1418 O O . TYR A 1 181 ? 7.605 -2.956 5.151 1.00 74.69 181 TYR A O 1
ATOM 1426 N N . GLY A 1 182 ? 6.631 -0.927 5.072 1.00 65.00 182 GLY A N 1
ATOM 1427 C CA . GLY A 1 182 ? 7.879 -0.166 5.061 1.00 65.00 182 GLY A CA 1
ATOM 1428 C C . GLY A 1 182 ? 8.648 -0.181 3.743 1.00 65.00 182 GLY A C 1
ATOM 1429 O O . GLY A 1 182 ? 9.809 0.221 3.740 1.00 65.00 182 GLY A O 1
ATOM 1430 N N . ALA A 1 183 ? 8.030 -0.590 2.629 1.00 69.94 183 ALA A N 1
ATOM 1431 C CA . ALA A 1 183 ? 8.664 -0.431 1.324 1.00 69.94 183 ALA A CA 1
ATOM 1432 C C . ALA A 1 183 ? 8.765 1.058 0.965 1.00 69.94 183 ALA A C 1
ATOM 1434 O O . ALA A 1 183 ? 7.762 1.762 0.868 1.00 69.94 183 ALA A O 1
ATOM 1435 N N . LYS A 1 184 ? 9.986 1.534 0.741 1.00 67.00 184 LYS A N 1
ATOM 1436 C CA . LYS A 1 184 ? 10.292 2.941 0.431 1.00 67.00 184 LYS A CA 1
ATOM 1437 C C . LYS A 1 184 ? 10.365 3.217 -1.064 1.00 67.00 184 LYS A C 1
ATOM 1439 O O . LYS A 1 184 ? 10.456 4.364 -1.489 1.00 67.00 184 LYS A O 1
ATOM 1444 N N . ASN A 1 185 ? 10.423 2.164 -1.871 1.00 67.06 185 ASN A N 1
ATOM 1445 C CA . ASN A 1 185 ? 10.631 2.242 -3.309 1.00 67.06 185 ASN A CA 1
ATOM 1446 C C . ASN A 1 185 ? 10.115 0.977 -4.008 1.00 67.06 185 ASN A C 1
ATOM 1448 O O . ASN A 1 185 ? 9.843 -0.045 -3.375 1.00 67.06 185 ASN A O 1
ATOM 1452 N N . LYS A 1 186 ? 10.058 1.038 -5.344 1.00 70.19 186 LYS A N 1
ATOM 1453 C CA . LYS A 1 186 ? 9.705 -0.085 -6.223 1.00 70.19 186 LYS A CA 1
ATOM 1454 C C . LYS A 1 186 ? 10.454 -1.370 -5.881 1.00 70.19 186 LYS A C 1
ATOM 1456 O O . LYS A 1 186 ? 9.836 -2.422 -5.789 1.00 70.19 186 LYS A O 1
ATOM 1461 N N . LYS A 1 187 ? 11.777 -1.308 -5.714 1.00 72.94 187 LYS A N 1
ATOM 1462 C CA . LYS A 1 187 ? 12.621 -2.501 -5.542 1.00 72.94 187 LYS A CA 1
ATOM 1463 C C . LYS A 1 187 ? 12.237 -3.269 -4.279 1.00 72.94 187 LYS A C 1
ATOM 1465 O O . LYS A 1 187 ? 12.108 -4.485 -4.332 1.00 72.94 187 LYS A O 1
ATOM 1470 N N . GLU A 1 188 ? 12.024 -2.564 -3.174 1.00 74.19 188 GLU A N 1
ATOM 1471 C CA . GLU A 1 188 ? 11.564 -3.164 -1.917 1.00 74.19 188 GLU A CA 1
ATOM 1472 C C . GLU A 1 188 ? 10.162 -3.760 -2.051 1.00 74.19 188 GLU A C 1
ATOM 1474 O O . GLU A 1 188 ? 9.934 -4.883 -1.611 1.00 74.19 188 GLU A O 1
ATOM 1479 N N . ALA A 1 189 ? 9.250 -3.062 -2.729 1.00 75.50 189 ALA A N 1
ATOM 1480 C CA . ALA A 1 189 ? 7.890 -3.550 -2.918 1.00 75.50 189 ALA A CA 1
ATOM 1481 C C . ALA A 1 189 ? 7.843 -4.829 -3.779 1.00 75.50 189 ALA A C 1
ATOM 1483 O O . ALA A 1 189 ? 7.207 -5.805 -3.394 1.00 75.50 189 ALA A O 1
ATOM 1484 N N . LEU A 1 190 ? 8.592 -4.874 -4.890 1.00 75.38 190 LEU A N 1
ATOM 1485 C CA . LEU A 1 190 ? 8.703 -6.074 -5.732 1.00 75.38 190 LEU A CA 1
ATOM 1486 C C . LEU A 1 190 ? 9.361 -7.243 -4.998 1.00 75.38 190 LEU A C 1
ATOM 1488 O O . LEU A 1 190 ? 8.902 -8.373 -5.127 1.00 75.38 190 LEU A O 1
ATOM 1492 N N . LYS A 1 191 ? 10.398 -6.977 -4.190 1.00 76.06 191 LYS A N 1
ATOM 1493 C CA . LYS A 1 191 ? 11.003 -8.002 -3.328 1.00 76.06 191 LYS A CA 1
ATOM 1494 C C . LYS A 1 191 ? 9.976 -8.589 -2.365 1.00 76.06 191 LYS A C 1
ATOM 1496 O O . LYS A 1 191 ? 9.975 -9.794 -2.152 1.00 76.06 191 LYS A O 1
ATOM 1501 N N . ASN A 1 192 ? 9.103 -7.765 -1.794 1.00 77.75 192 ASN A N 1
ATOM 1502 C CA . ASN A 1 192 ? 8.070 -8.262 -0.896 1.00 77.75 192 ASN A CA 1
ATOM 1503 C C . ASN A 1 192 ? 7.018 -9.105 -1.636 1.00 77.75 192 ASN A C 1
ATOM 1505 O O . ASN A 1 192 ? 6.643 -10.161 -1.139 1.00 77.75 192 ASN A O 1
ATOM 1509 N N . PHE A 1 193 ? 6.597 -8.718 -2.842 1.00 78.56 193 PHE A N 1
ATOM 1510 C CA . PHE A 1 193 ? 5.690 -9.563 -3.630 1.00 78.56 193 PHE A CA 1
ATOM 1511 C C . PHE A 1 193 ? 6.327 -10.908 -3.999 1.00 78.56 193 PHE A C 1
ATOM 1513 O O . PHE A 1 193 ? 5.692 -11.948 -3.845 1.00 78.56 193 PHE A O 1
ATOM 1520 N N . ALA A 1 194 ? 7.606 -10.913 -4.383 1.00 71.12 194 ALA A N 1
ATOM 1521 C CA . ALA A 1 194 ? 8.348 -12.150 -4.627 1.00 71.12 194 ALA A CA 1
ATOM 1522 C C . ALA A 1 194 ? 8.443 -13.039 -3.370 1.00 71.12 194 ALA A C 1
ATOM 1524 O O . ALA A 1 194 ? 8.367 -14.254 -3.475 1.00 71.12 194 ALA A O 1
ATOM 1525 N N . LYS A 1 195 ? 8.507 -12.449 -2.169 1.00 70.12 195 LYS A N 1
ATOM 1526 C CA . LYS A 1 195 ? 8.459 -13.175 -0.883 1.00 70.12 195 LYS A CA 1
ATOM 1527 C C . LYS A 1 195 ? 7.074 -13.733 -0.521 1.00 70.12 195 LYS A C 1
ATOM 1529 O O . LYS A 1 195 ? 6.901 -14.274 0.567 1.00 70.12 195 LYS A O 1
ATOM 1534 N N . GLY A 1 196 ? 6.076 -13.575 -1.388 1.00 71.31 196 GLY A N 1
ATOM 1535 C CA . GLY A 1 196 ? 4.724 -14.090 -1.178 1.00 71.31 196 GLY A CA 1
ATOM 1536 C C . GLY A 1 196 ? 3.757 -13.115 -0.504 1.00 71.31 196 GLY A C 1
ATOM 1537 O O . GLY A 1 196 ? 2.588 -13.455 -0.315 1.00 71.31 196 GLY A O 1
ATOM 1538 N N . PHE A 1 197 ? 4.193 -11.892 -0.173 1.00 77.44 197 PHE A N 1
ATOM 1539 C CA . PHE A 1 197 ? 3.267 -10.871 0.312 1.00 77.44 197 PHE A CA 1
ATOM 1540 C C . PHE A 1 197 ? 2.337 -10.433 -0.817 1.00 77.44 197 PHE A C 1
ATOM 1542 O O . PHE A 1 197 ? 2.720 -10.346 -1.974 1.00 77.44 197 PHE A O 1
ATOM 1549 N N . THR A 1 198 ? 1.090 -10.159 -0.472 1.00 76.81 198 THR A N 1
ATOM 1550 C CA . THR A 1 198 ? 0.001 -9.889 -1.413 1.00 76.81 198 THR A CA 1
ATOM 1551 C C . THR A 1 198 ? -0.299 -8.389 -1.495 1.00 76.81 198 THR A C 1
ATOM 1553 O O . THR A 1 198 ? -0.620 -7.869 -2.561 1.00 76.81 198 THR A O 1
ATOM 1556 N N . PHE A 1 199 ? -0.126 -7.678 -0.378 1.00 85.38 199 PHE A N 1
ATOM 1557 C CA . PHE A 1 199 ? -0.246 -6.227 -0.272 1.00 85.38 199 PHE A CA 1
ATOM 1558 C C . PHE A 1 199 ? 1.019 -5.609 0.313 1.00 85.38 199 PHE A C 1
ATOM 1560 O O . PHE A 1 199 ? 1.695 -6.214 1.146 1.00 85.38 199 PHE A O 1
ATOM 1567 N N . CYS A 1 200 ? 1.291 -4.366 -0.075 1.00 87.06 200 CYS A N 1
ATOM 1568 C CA . CYS A 1 200 ? 2.389 -3.580 0.461 1.00 87.06 200 CYS A CA 1
ATOM 1569 C C . CYS A 1 200 ? 1.892 -2.240 1.005 1.00 87.06 200 CYS A C 1
ATOM 1571 O O . CYS A 1 200 ? 1.385 -1.401 0.258 1.00 87.06 200 CYS A O 1
ATOM 1573 N N . VAL A 1 201 ? 2.070 -2.028 2.308 1.00 85.94 201 VAL A N 1
ATOM 1574 C CA . VAL A 1 201 ? 1.762 -0.766 2.979 1.00 85.94 201 VAL A CA 1
ATOM 1575 C C . VAL A 1 201 ? 2.945 0.181 2.836 1.00 85.94 201 VAL A C 1
ATOM 1577 O O . VAL A 1 201 ? 4.077 -0.154 3.197 1.00 85.94 201 VAL A O 1
ATOM 1580 N N . ILE A 1 202 ? 2.679 1.370 2.300 1.00 85.75 202 ILE A N 1
ATOM 1581 C CA . ILE A 1 202 ? 3.689 2.386 2.008 1.00 85.75 202 ILE A CA 1
ATOM 1582 C C . ILE A 1 202 ? 3.258 3.716 2.616 1.00 85.75 202 ILE A C 1
ATOM 1584 O O . ILE A 1 202 ? 2.125 4.158 2.422 1.00 85.75 202 ILE A O 1
ATOM 1588 N N . ASP A 1 203 ? 4.174 4.385 3.315 1.00 84.31 203 ASP A N 1
ATOM 1589 C CA . ASP A 1 203 ? 3.954 5.761 3.753 1.00 84.31 203 ASP A CA 1
ATOM 1590 C C . ASP A 1 203 ? 3.899 6.685 2.517 1.00 84.31 203 ASP A C 1
ATOM 1592 O O . ASP A 1 203 ? 4.865 6.739 1.743 1.00 84.31 203 ASP A O 1
ATOM 1596 N N . PRO A 1 204 ? 2.807 7.447 2.304 1.00 83.00 204 PRO A N 1
ATOM 1597 C CA . PRO A 1 204 ? 2.691 8.340 1.153 1.00 83.00 204 PRO A CA 1
ATOM 1598 C C . PRO A 1 204 ? 3.824 9.372 1.021 1.00 83.00 204 PRO A C 1
ATOM 1600 O O . PRO A 1 204 ? 4.076 9.878 -0.076 1.00 83.00 204 PRO A O 1
ATOM 1603 N N . SER A 1 205 ? 4.500 9.720 2.119 1.00 78.31 205 SER A N 1
ATOM 1604 C CA . SER A 1 205 ? 5.648 10.628 2.117 1.00 78.31 205 SER A CA 1
ATOM 1605 C C . SER A 1 205 ? 6.900 10.019 1.481 1.00 78.31 205 SER A C 1
ATOM 1607 O O . SER A 1 205 ? 7.635 10.747 0.810 1.00 78.31 205 SER A O 1
ATOM 1609 N N . GLU A 1 206 ? 7.109 8.704 1.596 1.00 73.38 206 GLU A N 1
ATOM 1610 C CA . GLU A 1 206 ? 8.245 8.021 0.963 1.00 73.38 206 GLU A CA 1
ATOM 1611 C C . GLU A 1 206 ? 8.109 8.038 -0.560 1.00 73.38 206 GLU A C 1
ATOM 1613 O O . GLU A 1 206 ? 9.053 8.402 -1.262 1.00 73.38 206 GLU A O 1
ATOM 1618 N N . ILE A 1 207 ? 6.904 7.780 -1.080 1.00 69.31 207 ILE A N 1
ATOM 1619 C CA . ILE A 1 207 ? 6.628 7.856 -2.523 1.00 69.31 207 ILE A CA 1
ATOM 1620 C C . ILE A 1 207 ? 6.877 9.276 -3.046 1.00 69.31 207 ILE A C 1
ATOM 1622 O O . ILE A 1 207 ? 7.616 9.457 -4.015 1.00 69.31 207 ILE A O 1
ATOM 1626 N N . LYS A 1 208 ? 6.373 10.306 -2.350 1.00 66.94 208 LYS A N 1
ATOM 1627 C CA . LYS A 1 208 ? 6.615 11.710 -2.734 1.00 66.94 208 LYS A CA 1
ATOM 1628 C C . LYS A 1 208 ? 8.098 12.068 -2.765 1.00 66.94 208 LYS A C 1
ATOM 1630 O O . LYS A 1 208 ? 8.517 12.811 -3.649 1.00 66.94 208 LYS A O 1
ATOM 1635 N N . ARG A 1 209 ? 8.900 11.540 -1.835 1.00 64.75 209 ARG A N 1
ATOM 1636 C CA . ARG A 1 209 ? 10.346 11.800 -1.774 1.00 64.75 209 ARG A CA 1
ATOM 1637 C C . ARG A 1 209 ? 11.092 11.225 -2.980 1.00 64.75 209 ARG A C 1
ATOM 1639 O O . ARG A 1 209 ? 12.102 11.789 -3.387 1.00 64.75 209 ARG A O 1
ATOM 1646 N N . THR A 1 210 ? 10.587 10.142 -3.568 1.00 59.47 210 THR A N 1
ATOM 1647 C CA . THR A 1 210 ? 11.142 9.561 -4.803 1.00 59.47 210 THR A CA 1
ATOM 1648 C C . THR A 1 210 ? 10.739 10.310 -6.078 1.00 59.47 210 THR A C 1
ATOM 1650 O O . THR A 1 210 ? 11.235 9.979 -7.151 1.00 59.47 210 THR A O 1
ATOM 1653 N N . GLY A 1 211 ? 9.847 11.308 -5.988 1.00 59.44 211 GLY A N 1
ATOM 1654 C CA . GLY A 1 211 ? 9.319 12.042 -7.145 1.00 59.44 211 GLY A CA 1
ATOM 1655 C C . GLY A 1 211 ? 8.362 11.229 -8.025 1.00 59.44 211 GLY A C 1
ATOM 1656 O O . GLY A 1 211 ? 7.927 11.714 -9.066 1.00 59.44 211 GLY A O 1
ATOM 1657 N N . GLN A 1 212 ? 8.025 10.002 -7.623 1.00 65.19 212 GLN A N 1
ATOM 1658 C CA . GLN A 1 212 ? 7.131 9.104 -8.350 1.00 65.19 212 GLN A CA 1
ATOM 1659 C C . GLN A 1 212 ? 5.727 9.153 -7.739 1.00 65.19 212 GLN A C 1
ATOM 1661 O O . GLN A 1 212 ? 5.570 9.376 -6.543 1.00 65.19 212 GLN A O 1
ATOM 1666 N N . GLY A 1 213 ? 4.691 8.974 -8.561 1.00 76.88 213 GLY A N 1
ATOM 1667 C CA . GLY A 1 213 ? 3.313 8.775 -8.103 1.00 76.88 213 GLY A CA 1
ATOM 1668 C C . GLY A 1 213 ? 2.984 7.290 -7.944 1.00 76.88 213 GLY A C 1
ATOM 1669 O O . GLY A 1 213 ? 3.703 6.430 -8.453 1.00 76.88 213 GLY A O 1
ATOM 1670 N N . ILE A 1 214 ? 1.866 6.975 -7.286 1.00 86.88 214 ILE A N 1
ATOM 1671 C CA . ILE A 1 214 ? 1.429 5.579 -7.139 1.00 86.88 214 ILE A CA 1
ATOM 1672 C C . ILE A 1 214 ? 1.148 4.902 -8.490 1.00 86.88 214 ILE A C 1
ATOM 1674 O O . ILE A 1 214 ? 1.443 3.725 -8.665 1.00 86.88 214 ILE A O 1
ATOM 1678 N N . GLU A 1 215 ? 0.664 5.660 -9.475 1.00 84.69 215 GLU A N 1
ATOM 1679 C CA . GLU A 1 215 ? 0.437 5.207 -10.853 1.00 84.69 215 GLU A CA 1
ATOM 1680 C C . GLU A 1 215 ? 1.721 4.656 -11.479 1.00 84.69 215 GLU A C 1
ATOM 1682 O O . GLU A 1 215 ? 1.713 3.609 -12.126 1.00 84.69 215 GLU A O 1
ATOM 1687 N N . HIS A 1 216 ? 2.849 5.318 -11.211 1.00 80.50 216 HIS A N 1
ATOM 1688 C CA . HIS A 1 216 ? 4.154 4.872 -11.673 1.00 80.50 216 HIS A CA 1
ATOM 1689 C C . HIS A 1 216 ? 4.554 3.557 -11.007 1.00 80.50 216 HIS A C 1
ATOM 1691 O O . HIS A 1 216 ? 5.013 2.642 -11.685 1.00 80.50 216 HIS A O 1
ATOM 1697 N N . LEU A 1 217 ? 4.333 3.432 -9.696 1.00 82.44 217 LEU A N 1
ATOM 1698 C CA . LEU A 1 217 ? 4.634 2.210 -8.955 1.00 82.44 217 LEU A CA 1
ATOM 1699 C C . LEU A 1 217 ? 3.766 1.027 -9.423 1.00 82.44 217 LEU A C 1
ATOM 1701 O O . LEU A 1 217 ? 4.280 -0.077 -9.616 1.00 82.44 217 LEU A O 1
ATOM 1705 N N . ASN A 1 218 ? 2.478 1.266 -9.683 1.00 87.06 218 ASN A N 1
ATOM 1706 C CA . ASN A 1 218 ? 1.557 0.303 -10.291 1.00 87.06 218 ASN A CA 1
ATOM 1707 C C . ASN A 1 218 ? 2.062 -0.156 -11.670 1.00 87.06 218 ASN A C 1
ATOM 1709 O O . ASN A 1 218 ? 2.278 -1.351 -11.884 1.00 87.06 218 ASN A O 1
ATOM 1713 N N . ALA A 1 219 ? 2.329 0.783 -12.582 1.00 83.06 219 ALA A N 1
ATOM 1714 C CA . ALA A 1 219 ? 2.810 0.480 -13.931 1.00 83.06 219 ALA A CA 1
ATOM 1715 C C . ALA A 1 219 ? 4.142 -0.284 -13.911 1.00 83.06 219 ALA A C 1
ATOM 1717 O O . ALA A 1 219 ? 4.325 -1.274 -14.616 1.00 83.06 219 ALA A O 1
ATOM 1718 N N . GLN A 1 220 ? 5.068 0.134 -13.050 1.00 82.12 220 GLN A N 1
ATOM 1719 C CA . GLN A 1 220 ? 6.362 -0.514 -12.883 1.00 82.12 220 GLN A CA 1
ATOM 1720 C C . GLN A 1 220 ? 6.268 -1.937 -12.330 1.00 82.12 220 GLN A C 1
ATOM 1722 O O . GLN A 1 220 ? 7.103 -2.771 -12.686 1.00 82.12 220 GLN A O 1
ATOM 1727 N N . THR A 1 221 ? 5.303 -2.196 -11.448 1.00 83.88 221 THR A N 1
ATOM 1728 C CA . THR A 1 221 ? 5.039 -3.527 -10.885 1.00 83.88 221 THR A CA 1
ATOM 1729 C C . THR A 1 221 ? 4.464 -4.442 -11.952 1.00 83.88 221 THR A C 1
ATOM 1731 O O . THR A 1 221 ? 4.990 -5.527 -12.180 1.00 83.88 221 THR A O 1
ATOM 1734 N N . SER A 1 222 ? 3.466 -3.947 -12.685 1.00 84.62 222 SER A N 1
ATOM 1735 C CA . SER A 1 222 ? 2.866 -4.652 -13.816 1.00 84.62 222 SER A CA 1
ATOM 1736 C C . SER A 1 222 ? 3.898 -5.001 -14.893 1.00 84.62 222 SER A C 1
ATOM 1738 O O . SER A 1 222 ? 3.951 -6.134 -15.370 1.00 84.62 222 SER A O 1
ATOM 1740 N N . PHE A 1 223 ? 4.780 -4.056 -15.228 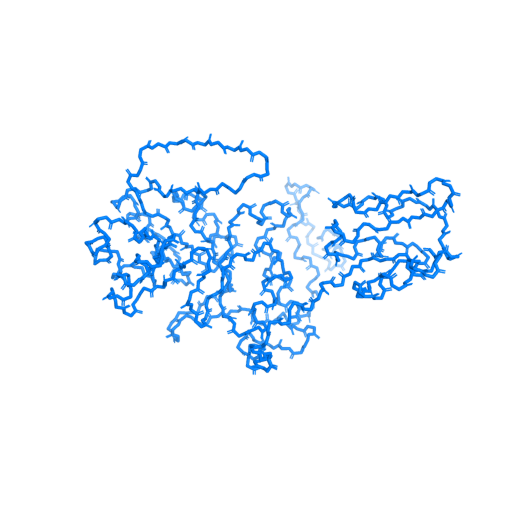1.00 82.50 223 PHE A N 1
ATOM 1741 C CA . PHE A 1 223 ? 5.852 -4.282 -16.192 1.00 82.50 223 PHE A CA 1
ATOM 1742 C C . PHE A 1 223 ? 6.881 -5.306 -15.700 1.00 82.50 223 PHE A C 1
ATOM 1744 O O . PHE A 1 223 ? 7.311 -6.148 -16.482 1.00 82.50 223 PHE A O 1
ATOM 1751 N N . ALA A 1 224 ? 7.278 -5.253 -14.422 1.00 79.88 224 ALA A N 1
ATOM 1752 C CA . ALA A 1 224 ? 8.227 -6.215 -13.857 1.00 79.88 224 ALA A CA 1
ATOM 1753 C C . ALA A 1 224 ? 7.673 -7.645 -13.905 1.00 79.88 224 ALA A C 1
ATOM 1755 O O . ALA A 1 224 ? 8.360 -8.547 -14.370 1.00 79.88 224 ALA A O 1
ATOM 1756 N N . MET A 1 225 ? 6.408 -7.823 -13.519 1.00 81.19 225 MET A N 1
ATOM 1757 C CA . MET A 1 225 ? 5.713 -9.106 -13.625 1.00 81.19 225 MET A CA 1
ATOM 1758 C C . MET A 1 225 ? 5.653 -9.610 -15.064 1.00 81.19 225 MET A C 1
ATOM 1760 O O . MET A 1 225 ? 6.035 -10.744 -15.326 1.00 81.19 225 MET A O 1
ATOM 1764 N N . TRP A 1 226 ? 5.223 -8.756 -15.998 1.00 82.06 226 TRP A N 1
ATOM 1765 C CA . TRP A 1 226 ? 5.132 -9.109 -17.413 1.00 82.06 226 TRP A CA 1
ATOM 1766 C C . TRP A 1 226 ? 6.494 -9.508 -17.995 1.00 82.06 226 TRP A C 1
ATOM 1768 O O . TRP A 1 226 ? 6.590 -10.516 -18.692 1.00 82.06 226 TRP A O 1
ATOM 1778 N N . ARG A 1 227 ? 7.549 -8.744 -17.676 1.00 79.69 227 ARG A N 1
ATOM 1779 C CA . ARG A 1 227 ? 8.933 -9.022 -18.088 1.00 79.69 227 ARG A CA 1
ATOM 1780 C C . ARG A 1 227 ? 9.394 -10.394 -17.600 1.00 79.69 227 ARG A C 1
ATOM 1782 O O . ARG A 1 227 ? 10.056 -11.104 -18.348 1.00 79.69 227 ARG A O 1
ATOM 1789 N N . ASP A 1 228 ? 9.021 -10.753 -16.376 1.00 78.12 228 ASP A N 1
ATOM 1790 C CA . ASP A 1 228 ? 9.410 -12.014 -15.742 1.00 78.12 228 ASP A CA 1
ATOM 1791 C C . ASP A 1 228 ? 8.436 -13.166 -16.091 1.00 78.12 228 ASP A C 1
ATOM 1793 O O . ASP A 1 228 ? 8.572 -14.273 -15.581 1.00 78.12 228 ASP A O 1
ATOM 1797 N N . GLY A 1 229 ? 7.475 -12.929 -16.998 1.00 79.88 229 GLY A N 1
ATOM 1798 C CA . GLY A 1 229 ? 6.564 -13.943 -17.540 1.00 79.88 229 GLY A CA 1
ATOM 1799 C C . GLY A 1 229 ? 5.277 -14.168 -16.741 1.00 79.88 229 GLY A C 1
ATOM 1800 O O . GLY A 1 229 ? 4.469 -15.009 -17.130 1.00 79.88 229 GLY A O 1
ATOM 1801 N N . TYR A 1 230 ? 5.046 -13.405 -15.672 1.00 82.81 230 TYR A N 1
ATOM 1802 C CA . TYR A 1 230 ? 3.888 -13.548 -14.789 1.00 82.81 230 TYR A CA 1
ATOM 1803 C C . TYR A 1 230 ? 2.705 -12.693 -15.243 1.00 82.81 230 TYR A C 1
ATOM 1805 O O . TYR A 1 230 ? 2.858 -11.531 -15.626 1.00 82.81 230 TYR A O 1
ATOM 1813 N N . LYS A 1 231 ? 1.489 -13.241 -15.147 1.00 83.62 231 LYS A N 1
ATOM 1814 C CA . LYS A 1 231 ? 0.248 -12.534 -15.512 1.00 83.62 231 LYS A CA 1
ATOM 1815 C C . LYS A 1 231 ? -0.499 -11.970 -14.316 1.00 83.62 231 LYS A C 1
ATOM 1817 O O . LYS A 1 231 ? -1.276 -11.034 -14.492 1.00 83.62 231 LYS A O 1
ATOM 1822 N N . THR A 1 232 ? -0.307 -12.544 -13.129 1.00 85.62 232 THR A N 1
ATOM 1823 C CA . THR A 1 232 ? -1.000 -12.136 -11.898 1.00 85.62 232 THR A CA 1
ATOM 1824 C C . THR A 1 232 ? -0.045 -12.102 -10.712 1.00 85.62 232 THR A C 1
ATOM 1826 O O . THR A 1 232 ? 0.940 -12.837 -10.692 1.00 85.62 232 THR A O 1
ATOM 1829 N N . ILE A 1 233 ? -0.336 -11.264 -9.709 1.00 82.38 233 ILE A N 1
ATOM 1830 C CA . ILE A 1 233 ? 0.489 -11.195 -8.488 1.00 82.38 233 ILE A CA 1
ATOM 1831 C C . ILE A 1 233 ? 0.502 -12.546 -7.780 1.00 82.38 233 ILE A C 1
ATOM 1833 O O . ILE A 1 233 ? 1.546 -12.974 -7.313 1.00 82.38 233 ILE A O 1
ATOM 1837 N N . LYS A 1 234 ? -0.632 -13.252 -7.769 1.00 80.00 234 LYS A N 1
ATOM 1838 C CA . LYS A 1 234 ? -0.742 -14.586 -7.175 1.00 80.00 234 LYS A CA 1
ATOM 1839 C C . LYS A 1 234 ? 0.250 -15.574 -7.795 1.00 80.00 234 LYS A C 1
ATOM 1841 O O . LYS A 1 234 ? 1.018 -16.189 -7.069 1.00 80.00 234 LYS A O 1
ATOM 1846 N N . GLU A 1 235 ? 0.261 -15.671 -9.124 1.00 83.19 235 GLU A N 1
ATOM 1847 C CA . GLU A 1 235 ? 1.202 -16.521 -9.866 1.00 83.19 235 GLU A CA 1
ATOM 1848 C C . GLU A 1 235 ? 2.655 -16.140 -9.560 1.00 83.19 235 GLU A C 1
ATOM 1850 O O . GLU A 1 235 ? 3.514 -17.007 -9.413 1.00 83.19 235 GLU A O 1
ATOM 1855 N N . TRP A 1 236 ? 2.929 -14.841 -9.426 1.00 80.81 236 TRP A N 1
ATOM 1856 C CA . TRP A 1 236 ? 4.260 -14.363 -9.085 1.00 80.81 236 TRP A CA 1
ATOM 1857 C C . TRP A 1 236 ? 4.673 -14.783 -7.665 1.00 80.81 236 TRP A C 1
ATOM 1859 O O . TRP A 1 236 ? 5.749 -15.347 -7.479 1.00 80.81 236 TRP A O 1
ATOM 1869 N N . CYS A 1 237 ? 3.799 -14.581 -6.678 1.00 75.31 237 CYS A N 1
ATOM 1870 C CA . CYS A 1 237 ? 4.009 -14.972 -5.285 1.00 75.31 237 CYS A CA 1
ATOM 1871 C C . CYS A 1 237 ? 4.207 -16.488 -5.115 1.00 75.31 237 CYS A C 1
ATOM 1873 O O . CYS A 1 237 ? 5.084 -16.906 -4.367 1.00 75.31 237 CYS A O 1
ATOM 1875 N N . GLU A 1 238 ? 3.411 -17.311 -5.805 1.00 74.25 238 GLU A N 1
ATOM 1876 C CA . GLU A 1 238 ? 3.450 -18.780 -5.700 1.00 74.25 238 GLU A CA 1
ATOM 1877 C C . GLU A 1 238 ? 4.710 -19.392 -6.330 1.00 74.25 238 GLU A C 1
ATOM 1879 O O . GLU A 1 238 ? 5.192 -20.414 -5.858 1.00 74.25 238 GLU A O 1
ATOM 1884 N N . ASN A 1 239 ? 5.274 -18.768 -7.367 1.00 69.38 239 ASN A N 1
ATOM 1885 C CA . ASN A 1 239 ? 6.476 -19.271 -8.046 1.00 69.38 239 ASN A CA 1
ATOM 1886 C C . ASN A 1 239 ? 7.791 -18.716 -7.480 1.00 69.38 239 ASN A C 1
ATOM 1888 O O . ASN A 1 239 ? 8.862 -19.188 -7.848 1.00 69.38 239 ASN A O 1
ATOM 1892 N N . ASN A 1 240 ? 7.725 -17.719 -6.594 1.00 61.66 240 ASN A N 1
ATOM 1893 C CA . ASN A 1 240 ? 8.893 -17.168 -5.895 1.00 61.66 240 ASN A CA 1
ATOM 1894 C C . ASN A 1 240 ? 8.916 -17.556 -4.407 1.00 61.66 240 ASN A C 1
ATOM 1896 O O . ASN A 1 240 ? 9.782 -17.105 -3.660 1.00 61.66 240 ASN A O 1
ATOM 1900 N N . SER A 1 241 ? 8.006 -18.441 -3.978 1.00 48.59 241 SER A N 1
ATOM 1901 C CA . SER A 1 241 ? 7.865 -18.889 -2.589 1.00 48.59 241 SER A CA 1
ATOM 1902 C C . SER A 1 241 ? 8.993 -19.803 -2.093 1.00 48.59 241 SER A C 1
ATOM 1904 O O . SER A 1 241 ? 8.963 -20.214 -0.939 1.00 48.59 241 SER A O 1
ATOM 1906 N N . SER A 1 242 ? 9.976 -20.131 -2.934 1.00 43.25 242 SER A N 1
ATOM 1907 C CA . SER A 1 242 ? 11.200 -20.856 -2.565 1.00 43.25 242 SER A CA 1
ATOM 1908 C C . SER A 1 242 ? 12.352 -19.917 -2.184 1.00 43.25 242 SER A C 1
ATOM 1910 O O . SER A 1 242 ? 13.516 -20.231 -2.418 1.00 43.25 242 SER A O 1
ATOM 1912 N N . PHE A 1 243 ? 12.042 -18.748 -1.618 1.00 36.47 243 PHE A N 1
ATOM 1913 C CA . PHE A 1 243 ? 13.017 -17.978 -0.853 1.00 36.47 243 PHE A CA 1
ATOM 1914 C C . PHE A 1 243 ? 12.874 -18.398 0.611 1.00 36.47 243 PHE A C 1
ATOM 1916 O O . PHE A 1 243 ? 12.081 -17.825 1.363 1.00 36.47 243 PHE A O 1
ATOM 1923 N N . ASP A 1 244 ? 13.569 -19.481 0.966 1.00 29.80 244 ASP A N 1
ATOM 1924 C CA . ASP A 1 244 ? 13.643 -19.970 2.336 1.00 29.80 244 ASP A CA 1
ATOM 1925 C C . ASP A 1 244 ? 14.084 -18.846 3.279 1.00 29.80 244 ASP A C 1
ATOM 1927 O O . ASP A 1 244 ? 14.890 -17.976 2.940 1.00 29.80 244 ASP A O 1
ATOM 1931 N N . ILE A 1 245 ? 13.505 -18.870 4.477 1.00 34.06 245 ILE A N 1
ATOM 1932 C CA . ILE A 1 245 ? 13.872 -18.025 5.609 1.00 34.06 245 ILE A CA 1
ATOM 1933 C C . ILE A 1 245 ? 15.240 -18.508 6.101 1.00 34.06 245 ILE A C 1
ATOM 1935 O O . ILE A 1 245 ? 15.358 -19.183 7.117 1.00 34.06 245 ILE A O 1
ATOM 1939 N N . GLU A 1 246 ? 16.279 -18.163 5.358 1.00 28.97 246 GLU A N 1
ATOM 1940 C CA . GLU A 1 246 ? 17.584 -17.887 5.921 1.00 28.97 246 GLU A CA 1
ATOM 1941 C C . GLU A 1 246 ? 17.840 -16.394 5.758 1.00 28.97 246 GLU A C 1
ATOM 1943 O O . GLU A 1 246 ? 17.410 -15.747 4.802 1.00 28.97 246 GLU A O 1
ATOM 1948 N N . ASP A 1 247 ? 18.486 -15.831 6.763 1.00 35.84 247 ASP A N 1
ATOM 1949 C CA . ASP A 1 247 ? 18.868 -14.435 6.903 1.00 35.84 247 ASP A CA 1
ATOM 1950 C C . ASP A 1 247 ? 19.934 -14.041 5.857 1.00 35.84 247 ASP A C 1
ATOM 1952 O O . ASP A 1 247 ? 21.037 -13.621 6.188 1.00 35.84 247 ASP A O 1
ATOM 1956 N N . SER A 1 248 ? 19.647 -14.220 4.564 1.00 33.81 248 SER A N 1
ATOM 1957 C CA . SER A 1 248 ? 20.520 -13.801 3.475 1.00 33.81 248 SER A CA 1
ATOM 1958 C C . SER A 1 248 ? 20.050 -12.443 2.972 1.00 33.81 248 SER A C 1
ATOM 1960 O O . SER A 1 248 ? 19.297 -12.292 2.001 1.00 33.81 248 SER A O 1
ATOM 1962 N N . CYS A 1 249 ? 20.512 -11.415 3.668 1.00 37.72 249 CYS A N 1
ATOM 1963 C CA . CYS A 1 249 ? 20.789 -10.122 3.076 1.00 37.72 249 CYS A CA 1
ATOM 1964 C C . CYS A 1 249 ? 21.723 -10.294 1.861 1.00 37.72 249 CYS A C 1
ATOM 1966 O O . CYS A 1 249 ? 22.915 -10.032 1.945 1.00 37.72 249 CYS A O 1
ATOM 1968 N N . GLU A 1 250 ? 21.200 -10.717 0.705 1.00 44.84 250 GLU A N 1
ATOM 1969 C CA . GLU A 1 250 ? 21.959 -10.566 -0.534 1.00 44.84 250 GLU A CA 1
ATOM 1970 C C . GLU A 1 250 ? 22.127 -9.070 -0.789 1.00 44.84 250 GLU A C 1
ATOM 1972 O O . GLU A 1 250 ? 21.162 -8.318 -1.015 1.00 44.84 250 GLU A O 1
ATOM 1977 N N . ASP A 1 251 ? 23.380 -8.648 -0.659 1.00 48.22 251 ASP A N 1
ATOM 1978 C CA . ASP A 1 251 ? 23.800 -7.269 -0.733 1.00 48.22 251 ASP A CA 1
ATOM 1979 C C . ASP A 1 251 ? 23.305 -6.661 -2.057 1.00 48.22 251 ASP A C 1
ATOM 1981 O O . ASP A 1 251 ? 23.599 -7.182 -3.137 1.00 48.22 251 ASP A O 1
ATOM 1985 N N . PRO A 1 252 ? 22.503 -5.576 -2.036 1.00 57.22 252 PRO A N 1
ATOM 1986 C CA . PRO A 1 252 ? 22.002 -4.975 -3.262 1.00 57.22 252 PRO A CA 1
ATOM 1987 C C . PRO A 1 252 ? 23.161 -4.627 -4.202 1.00 57.22 252 PRO A C 1
ATOM 1989 O O . PRO A 1 252 ? 24.090 -3.933 -3.792 1.00 57.22 252 PRO A O 1
ATOM 1992 N N . LEU A 1 253 ? 23.055 -5.064 -5.469 1.00 69.81 253 LEU A N 1
ATOM 1993 C CA . LEU A 1 253 ? 23.989 -4.678 -6.531 1.00 69.81 253 LEU A CA 1
ATOM 1994 C C . LEU A 1 253 ? 24.197 -3.160 -6.523 1.00 69.81 253 LEU A C 1
ATOM 1996 O O . LEU A 1 253 ? 23.235 -2.394 -6.391 1.00 69.81 253 LEU A O 1
ATOM 2000 N N . ILE A 1 254 ? 25.443 -2.742 -6.689 1.00 80.31 254 ILE A N 1
ATOM 2001 C CA . ILE A 1 254 ? 25.861 -1.348 -6.752 1.00 80.31 254 ILE A CA 1
ATOM 2002 C C . ILE A 1 254 ? 26.449 -1.056 -8.125 1.00 80.31 254 ILE A C 1
ATOM 2004 O O . ILE A 1 254 ? 27.041 -1.921 -8.762 1.00 80.31 254 ILE A O 1
ATOM 2008 N N . ASN A 1 255 ? 26.290 0.177 -8.595 1.00 82.81 255 ASN A N 1
ATOM 2009 C CA . ASN A 1 255 ? 27.011 0.611 -9.782 1.00 82.81 255 ASN A CA 1
ATOM 2010 C C . ASN A 1 255 ? 28.500 0.748 -9.441 1.00 82.81 255 ASN A C 1
ATOM 2012 O O . ASN A 1 255 ? 28.842 1.305 -8.400 1.00 82.81 255 ASN A O 1
ATOM 2016 N N . HIS A 1 256 ? 29.378 0.275 -10.316 1.00 87.38 256 HIS A N 1
ATOM 2017 C CA . HIS A 1 256 ? 30.828 0.393 -10.175 1.00 87.38 256 HIS A CA 1
ATOM 2018 C C . HIS A 1 256 ? 31.463 0.717 -11.527 1.00 87.38 256 HIS A C 1
ATOM 2020 O O . HIS A 1 256 ? 30.912 0.371 -12.571 1.00 87.38 256 HIS A O 1
ATOM 2026 N N . LEU A 1 257 ? 32.600 1.413 -11.513 1.00 86.69 257 LEU A N 1
ATOM 2027 C CA . LEU A 1 257 ? 33.396 1.660 -12.713 1.00 86.69 257 LEU A CA 1
ATOM 2028 C C . LEU A 1 257 ? 34.186 0.385 -13.049 1.00 86.69 257 LEU A C 1
ATOM 2030 O O . LEU A 1 257 ? 35.335 0.236 -12.640 1.00 86.69 257 LEU A O 1
ATOM 2034 N N . THR A 1 258 ? 33.559 -0.543 -13.768 1.00 85.94 258 THR A N 1
ATOM 2035 C CA . THR A 1 258 ? 34.147 -1.859 -14.060 1.00 85.94 258 THR A CA 1
ATOM 2036 C C . THR A 1 258 ? 35.188 -1.812 -15.174 1.00 85.94 258 THR A C 1
ATOM 2038 O O . THR A 1 258 ? 36.082 -2.656 -15.199 1.00 85.94 258 THR A O 1
ATOM 2041 N N . ASN A 1 259 ? 35.130 -0.807 -16.055 1.00 86.56 259 ASN A N 1
ATOM 2042 C CA . ASN A 1 259 ? 36.117 -0.601 -17.113 1.00 86.56 259 ASN A CA 1
ATOM 2043 C C . ASN A 1 259 ? 36.661 0.841 -17.117 1.00 86.56 259 ASN A C 1
ATOM 2045 O O . ASN A 1 259 ? 36.213 1.680 -17.907 1.00 86.56 259 ASN A O 1
ATOM 2049 N N . PRO A 1 260 ? 37.653 1.152 -16.259 1.00 84.94 260 PRO A N 1
ATOM 2050 C CA . PRO A 1 260 ? 38.249 2.486 -16.198 1.00 84.94 260 PRO A CA 1
ATOM 2051 C C . PRO A 1 260 ? 38.856 2.956 -17.527 1.00 84.94 260 PRO A C 1
ATOM 2053 O O . PRO A 1 260 ? 38.778 4.141 -17.839 1.00 84.94 260 PRO A O 1
ATOM 2056 N N . SER A 1 261 ? 39.407 2.048 -18.339 1.00 84.75 261 SER A N 1
ATOM 2057 C CA . SER A 1 261 ? 40.034 2.377 -19.629 1.00 84.75 261 SER A CA 1
ATOM 2058 C C . SER A 1 261 ? 39.037 2.834 -20.696 1.00 84.75 261 SER A C 1
ATOM 2060 O O . SER A 1 261 ? 39.406 3.586 -21.592 1.00 84.75 261 SER A O 1
ATOM 2062 N N . ALA A 1 262 ? 37.772 2.418 -20.597 1.00 86.81 262 ALA A N 1
ATOM 2063 C CA . ALA A 1 262 ? 36.697 2.892 -21.469 1.00 86.81 262 A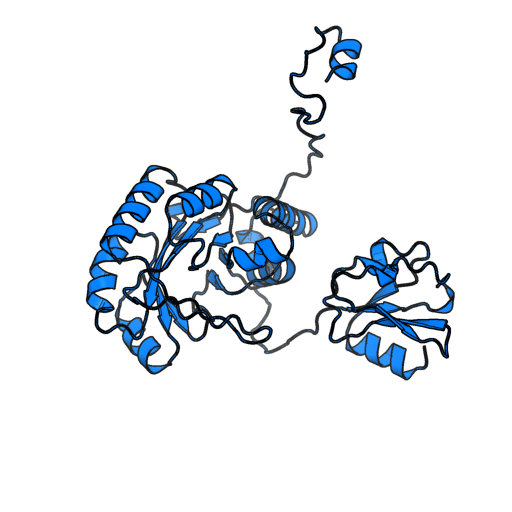LA A CA 1
ATOM 2064 C C . ALA A 1 262 ? 36.112 4.244 -21.018 1.00 86.81 262 ALA A C 1
ATOM 2066 O O . ALA A 1 262 ? 35.259 4.820 -21.699 1.00 86.81 262 ALA A O 1
ATOM 2067 N N . CYS A 1 263 ? 36.515 4.766 -19.857 1.00 87.75 263 CYS A N 1
ATOM 2068 C CA . CYS A 1 263 ? 35.974 6.006 -19.325 1.00 87.75 263 CYS A CA 1
ATOM 2069 C C . CYS A 1 263 ? 36.580 7.233 -20.018 1.00 87.75 263 CYS A C 1
ATOM 2071 O O . CYS A 1 263 ? 37.775 7.493 -19.927 1.00 87.75 263 CYS A O 1
ATOM 2073 N N . ILE A 1 264 ? 35.727 8.046 -20.641 1.00 89.44 264 ILE A N 1
ATOM 2074 C CA . ILE A 1 264 ? 36.129 9.272 -21.355 1.00 89.44 264 ILE A CA 1
ATOM 2075 C C . ILE A 1 264 ? 35.990 10.554 -20.516 1.00 89.44 264 ILE A C 1
ATOM 2077 O O . ILE A 1 264 ? 35.971 11.648 -21.069 1.00 89.44 264 ILE A O 1
ATOM 2081 N N . MET A 1 265 ? 35.816 10.445 -19.193 1.00 87.44 26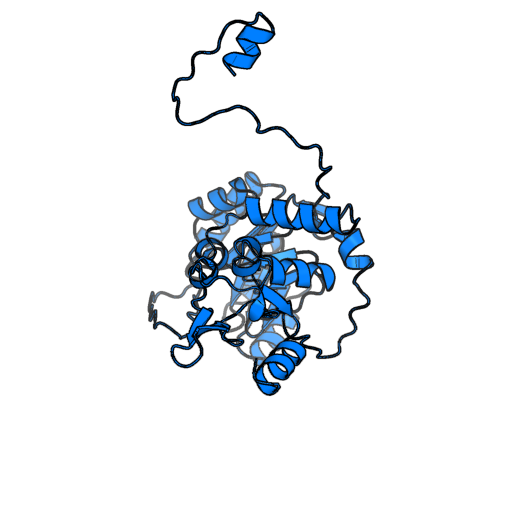5 MET A N 1
ATOM 2082 C CA . MET A 1 265 ? 35.733 11.602 -18.277 1.00 87.44 265 MET A CA 1
ATOM 2083 C C . MET A 1 265 ? 34.644 12.643 -18.621 1.00 87.44 265 MET A C 1
ATOM 2085 O O . MET A 1 265 ? 34.778 13.829 -18.337 1.00 87.44 265 MET A O 1
ATOM 2089 N N . CYS A 1 266 ? 33.520 12.212 -19.203 1.00 89.44 266 CYS A N 1
ATOM 2090 C CA . CYS A 1 266 ? 32.461 13.132 -19.642 1.00 89.44 266 CYS A CA 1
ATOM 2091 C C . CYS A 1 266 ? 31.596 13.726 -18.510 1.00 89.44 266 CYS A C 1
ATOM 2093 O O . CYS A 1 266 ? 30.754 14.581 -18.774 1.00 89.44 266 CYS A O 1
ATOM 2095 N N . GLY A 1 267 ? 31.723 13.242 -17.271 1.00 87.00 267 GLY A N 1
ATOM 2096 C CA . GLY A 1 267 ? 31.001 13.768 -16.105 1.00 87.00 267 GLY A CA 1
ATOM 2097 C C . GLY A 1 267 ? 29.517 13.412 -16.001 1.00 87.00 267 GLY A C 1
ATOM 2098 O O . GLY A 1 267 ? 28.919 13.653 -14.963 1.00 87.00 267 GLY A O 1
ATOM 2099 N N . LYS A 1 268 ? 28.891 12.786 -17.004 1.00 87.75 268 LYS A N 1
ATOM 2100 C CA . LYS A 1 268 ? 27.441 12.493 -16.965 1.00 87.75 268 LYS A CA 1
ATOM 2101 C C . LYS A 1 268 ? 27.017 11.654 -15.755 1.00 87.75 268 LYS A C 1
ATOM 2103 O O . LYS A 1 268 ? 25.958 11.884 -15.180 1.00 87.75 268 LYS A O 1
ATOM 2108 N N . CYS A 1 269 ? 27.861 10.714 -15.336 1.00 87.56 269 CYS A N 1
ATOM 2109 C CA . CYS A 1 269 ? 27.607 9.859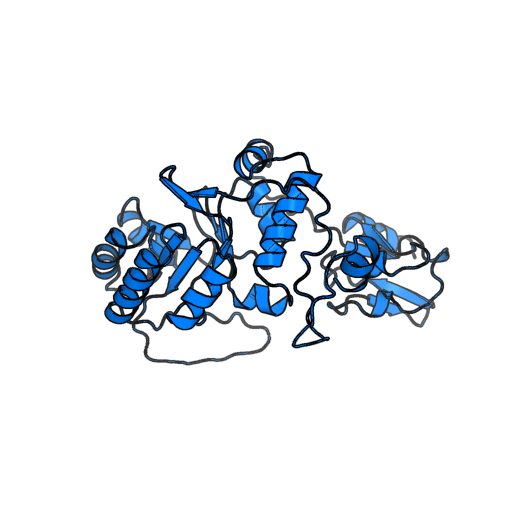 -14.181 1.00 87.56 269 CYS A CA 1
ATOM 2110 C C . CYS A 1 269 ? 27.662 10.597 -12.833 1.00 87.56 269 CYS A C 1
ATOM 2112 O O . CYS A 1 269 ? 27.137 10.076 -11.854 1.00 87.56 269 CYS A O 1
ATOM 2114 N N . THR A 1 270 ? 28.257 11.794 -12.747 1.00 87.69 270 THR A N 1
ATOM 2115 C CA . THR A 1 270 ? 28.333 12.543 -11.479 1.00 87.69 270 THR A CA 1
ATOM 2116 C C . THR A 1 270 ? 27.008 13.190 -11.091 1.00 87.69 270 THR A C 1
ATOM 2118 O O . THR A 1 270 ? 26.853 13.580 -9.941 1.00 87.69 270 THR A O 1
ATOM 2121 N N . GLN A 1 271 ? 26.021 13.229 -11.992 1.00 85.94 271 GLN A N 1
ATOM 2122 C CA . GLN A 1 271 ? 24.644 13.666 -11.715 1.00 85.94 271 GLN A CA 1
ATOM 2123 C C . GLN A 1 271 ? 23.838 12.612 -10.926 1.00 85.94 271 GLN A C 1
ATOM 2125 O O . GLN A 1 271 ? 22.625 12.482 -11.081 1.00 85.94 271 GLN A O 1
ATOM 2130 N N . CYS A 1 272 ? 24.517 11.793 -10.118 1.00 82.00 272 CYS A N 1
ATOM 2131 C CA . CYS A 1 272 ? 23.889 10.749 -9.326 1.00 82.00 272 CYS A CA 1
ATOM 2132 C C . CYS A 1 272 ? 22.996 11.392 -8.251 1.00 82.00 272 CYS A C 1
ATOM 2134 O O . CYS A 1 272 ? 23.519 12.119 -7.409 1.00 82.00 272 CYS A O 1
ATOM 2136 N N . PRO A 1 273 ? 21.690 11.073 -8.184 1.00 74.31 273 PRO A N 1
ATOM 2137 C CA . PRO A 1 273 ? 20.778 11.686 -7.213 1.00 74.31 273 PRO A CA 1
ATOM 2138 C C . PRO A 1 273 ? 21.077 11.304 -5.754 1.00 74.31 273 PRO A C 1
ATOM 2140 O O . PRO A 1 273 ? 20.504 11.885 -4.838 1.00 74.31 273 PRO A O 1
ATOM 2143 N N . ASN A 1 274 ? 21.951 10.314 -5.536 1.00 77.62 274 ASN A N 1
ATOM 2144 C CA . ASN A 1 274 ? 22.376 9.861 -4.211 1.00 77.62 274 ASN A CA 1
ATOM 2145 C C . ASN A 1 274 ? 23.776 10.370 -3.823 1.00 77.62 274 ASN A C 1
ATOM 2147 O O . ASN A 1 274 ? 24.330 9.893 -2.833 1.00 77.62 274 ASN A O 1
ATOM 2151 N N . ASP A 1 275 ? 24.392 11.248 -4.625 1.00 84.12 275 ASP A N 1
ATOM 2152 C CA . ASP A 1 275 ? 25.765 11.739 -4.420 1.00 84.12 275 ASP A CA 1
ATOM 2153 C C . ASP A 1 275 ? 26.789 10.605 -4.211 1.00 84.12 275 ASP A C 1
ATOM 2155 O O . ASP A 1 275 ? 27.743 10.710 -3.432 1.00 84.12 275 ASP A O 1
ATOM 2159 N N . ALA A 1 276 ? 26.563 9.477 -4.890 1.00 86.19 276 ALA A N 1
ATOM 2160 C CA . ALA A 1 276 ? 27.355 8.265 -4.723 1.00 86.19 276 ALA A CA 1
ATOM 2161 C C . ALA A 1 276 ? 28.609 8.237 -5.606 1.00 86.19 276 ALA A C 1
ATOM 2163 O O . ALA A 1 276 ? 29.385 7.298 -5.498 1.00 86.19 276 ALA A O 1
ATOM 2164 N N . ILE A 1 277 ? 28.820 9.212 -6.496 1.00 89.06 277 ILE A N 1
ATOM 2165 C CA . ILE A 1 277 ? 29.916 9.198 -7.475 1.00 89.06 277 ILE A CA 1
ATOM 2166 C C . ILE A 1 277 ? 30.793 10.430 -7.284 1.00 89.06 277 ILE A C 1
ATOM 2168 O O . ILE A 1 277 ? 30.309 11.557 -7.315 1.00 89.06 277 ILE A O 1
ATOM 2172 N N . THR A 1 278 ? 32.094 10.208 -7.111 1.00 86.94 278 THR A N 1
ATOM 2173 C CA . THR A 1 278 ? 33.101 11.262 -6.919 1.00 86.94 278 THR A CA 1
ATOM 2174 C C . THR A 1 278 ? 34.262 11.089 -7.889 1.00 86.94 278 THR A C 1
ATOM 2176 O O . THR A 1 278 ? 34.485 9.997 -8.407 1.00 86.94 278 THR A O 1
ATOM 2179 N N . ILE A 1 279 ? 35.005 12.163 -8.152 1.00 84.69 279 ILE A N 1
ATOM 2180 C CA . ILE A 1 279 ? 36.261 12.107 -8.911 1.00 84.69 279 ILE A CA 1
ATOM 2181 C C . ILE A 1 279 ? 37.402 11.937 -7.915 1.00 84.69 279 ILE A C 1
ATOM 2183 O O . ILE A 1 279 ? 37.469 12.679 -6.937 1.00 84.69 279 ILE A O 1
ATOM 2187 N N . VAL A 1 280 ? 38.308 10.996 -8.174 1.00 80.38 280 VAL A N 1
ATOM 2188 C CA . VAL A 1 280 ? 39.575 10.861 -7.446 1.00 80.38 280 VAL A CA 1
ATOM 2189 C C . VAL A 1 280 ? 40.646 11.653 -8.208 1.00 80.38 280 VAL A C 1
ATOM 2191 O O . VAL A 1 280 ? 41.144 11.159 -9.223 1.00 80.38 280 VAL A O 1
ATOM 2194 N N . PRO A 1 281 ? 41.031 12.866 -7.760 1.00 72.06 281 PRO A N 1
ATOM 2195 C CA . PRO A 1 281 ? 41.854 13.774 -8.568 1.00 72.06 281 PRO A CA 1
ATOM 2196 C C . PRO A 1 281 ? 43.260 13.237 -8.858 1.00 72.06 281 PRO A C 1
ATOM 2198 O O . PRO A 1 281 ? 43.827 13.517 -9.905 1.00 72.06 281 PRO A O 1
ATOM 2201 N N . SER A 1 282 ? 43.815 12.426 -7.954 1.00 73.94 282 SER A N 1
ATOM 2202 C CA . SER A 1 282 ? 45.155 11.841 -8.093 1.00 73.94 282 SER A CA 1
ATOM 2203 C C . SER A 1 282 ? 45.256 10.757 -9.166 1.00 73.94 282 SER A C 1
ATOM 2205 O O . SER A 1 282 ? 46.358 10.428 -9.592 1.00 73.94 282 SER A O 1
ATOM 2207 N N . ARG A 1 283 ? 44.124 10.184 -9.587 1.00 69.75 283 ARG A N 1
ATOM 2208 C CA . ARG A 1 283 ? 44.066 9.075 -10.551 1.00 69.75 283 ARG A CA 1
ATOM 2209 C C . ARG A 1 283 ? 43.203 9.382 -11.767 1.00 69.75 283 ARG A C 1
ATOM 2211 O O . ARG A 1 283 ? 43.176 8.574 -12.683 1.00 69.75 283 ARG A O 1
ATOM 2218 N N . TRP A 1 284 ? 42.507 10.523 -11.771 1.00 71.25 284 TRP A N 1
ATOM 2219 C CA . TRP A 1 284 ? 41.566 10.902 -12.826 1.00 71.25 284 TRP A CA 1
ATOM 2220 C C . TRP A 1 284 ? 40.570 9.778 -13.150 1.00 71.25 284 TRP A C 1
ATOM 2222 O O . TRP A 1 284 ? 40.311 9.481 -14.307 1.00 71.25 284 TRP A O 1
ATOM 2232 N N . ILE A 1 285 ? 40.013 9.144 -12.111 1.00 77.88 285 ILE A N 1
ATOM 2233 C CA . ILE A 1 285 ? 38.977 8.104 -12.219 1.00 77.88 285 ILE A CA 1
ATOM 2234 C C . ILE A 1 285 ? 37.745 8.487 -11.397 1.00 77.88 285 ILE A C 1
ATOM 2236 O O . ILE A 1 285 ? 37.855 9.167 -10.370 1.00 77.88 285 ILE A O 1
ATOM 2240 N N . TYR A 1 286 ? 36.568 8.028 -11.829 1.00 84.44 286 TYR A N 1
ATOM 2241 C CA . TYR A 1 286 ? 35.358 8.111 -11.014 1.00 84.44 286 TYR A CA 1
ATOM 2242 C C . TYR A 1 286 ? 35.329 6.962 -10.010 1.00 84.44 286 TYR A C 1
ATOM 2244 O O . TYR A 1 286 ? 35.561 5.811 -10.366 1.00 84.44 286 TYR A O 1
ATOM 2252 N N . LYS A 1 287 ? 34.994 7.269 -8.761 1.00 84.81 287 LYS A N 1
ATOM 2253 C CA . LYS A 1 287 ? 34.807 6.293 -7.693 1.00 84.81 287 LYS A CA 1
ATOM 2254 C C . LYS A 1 287 ? 33.361 6.313 -7.232 1.00 84.81 287 LYS A C 1
ATOM 2256 O O . LYS A 1 287 ? 32.823 7.380 -6.925 1.00 84.81 287 LYS A O 1
ATOM 2261 N N . VAL A 1 288 ? 32.764 5.127 -7.151 1.00 84.94 288 VAL A N 1
ATOM 2262 C CA . VAL A 1 288 ? 31.448 4.947 -6.541 1.00 84.94 288 VAL A CA 1
ATOM 2263 C C . VAL A 1 288 ? 31.613 4.635 -5.055 1.00 84.94 288 VAL A C 1
ATOM 2265 O O . VAL A 1 288 ? 32.419 3.789 -4.674 1.00 84.94 288 VAL A O 1
ATOM 2268 N N . ASP A 1 289 ? 30.867 5.343 -4.215 1.00 78.50 289 ASP A N 1
ATOM 2269 C CA . ASP A 1 289 ? 30.729 5.067 -2.791 1.00 78.50 289 ASP A CA 1
ATOM 2270 C C . ASP A 1 289 ? 29.682 3.950 -2.595 1.00 78.50 289 ASP A C 1
ATOM 2272 O O . ASP A 1 289 ? 28.487 4.178 -2.837 1.00 78.50 289 ASP A O 1
ATOM 2276 N N . PRO A 1 290 ? 30.096 2.743 -2.166 1.00 69.56 290 PRO A N 1
ATOM 2277 C CA . PRO A 1 290 ? 29.209 1.586 -2.050 1.00 69.56 290 PRO A CA 1
ATOM 2278 C C . PRO A 1 290 ? 28.141 1.750 -0.958 1.00 69.56 290 PRO A C 1
ATOM 2280 O O . PRO A 1 290 ? 27.119 1.063 -1.000 1.00 69.56 290 PRO A O 1
ATOM 2283 N N . TYR A 1 291 ? 28.348 2.666 -0.005 1.00 67.50 291 TYR A N 1
ATOM 2284 C CA . TYR A 1 291 ? 27.404 2.942 1.079 1.00 67.50 291 TYR A CA 1
ATOM 2285 C C . TYR A 1 291 ? 26.322 3.945 0.671 1.00 67.50 291 TYR A C 1
ATOM 2287 O O . TYR A 1 291 ? 25.219 3.918 1.214 1.00 67.50 291 TYR A O 1
ATOM 2295 N N . LYS A 1 292 ? 26.614 4.816 -0.301 1.00 72.50 292 LYS A N 1
ATOM 2296 C CA . LYS A 1 292 ? 25.640 5.765 -0.869 1.00 72.50 292 LYS A CA 1
ATOM 2297 C C . LYS A 1 292 ? 24.926 5.217 -2.101 1.00 72.50 292 LYS A C 1
ATOM 2299 O O . LYS A 1 292 ? 23.820 5.648 -2.424 1.00 72.50 292 LYS A O 1
ATOM 2304 N N . CYS A 1 293 ? 25.550 4.281 -2.813 1.00 77.19 293 CYS A N 1
ATOM 2305 C CA . CYS A 1 293 ? 24.965 3.674 -3.997 1.00 77.19 293 CYS A CA 1
ATOM 2306 C C . CYS A 1 293 ? 23.840 2.701 -3.619 1.00 77.19 293 CYS A C 1
ATOM 2308 O O . CYS A 1 293 ? 24.045 1.738 -2.886 1.00 77.19 293 CYS A O 1
ATOM 2310 N N . ASN A 1 294 ? 22.646 2.933 -4.165 1.00 75.62 294 ASN A N 1
ATOM 2311 C CA . ASN A 1 294 ? 21.486 2.052 -4.000 1.00 75.62 294 ASN A CA 1
ATOM 2312 C C . ASN A 1 294 ? 21.225 1.149 -5.226 1.00 75.62 294 ASN A C 1
ATOM 2314 O O . ASN A 1 294 ? 20.217 0.438 -5.264 1.00 75.62 294 ASN A O 1
ATOM 2318 N N . GLY A 1 295 ? 22.108 1.204 -6.232 1.00 77.25 295 GLY A N 1
ATOM 2319 C CA . GLY A 1 295 ? 21.996 0.416 -7.461 1.00 77.25 295 GLY A CA 1
ATOM 2320 C C . GLY A 1 295 ? 20.878 0.869 -8.400 1.00 77.25 295 GLY A C 1
ATOM 2321 O O . GLY A 1 295 ? 20.214 0.031 -9.003 1.00 77.25 295 GLY A O 1
ATOM 2322 N N . CYS A 1 296 ? 20.607 2.176 -8.490 1.00 73.00 296 CYS A N 1
ATOM 2323 C CA . CYS A 1 296 ? 19.548 2.712 -9.355 1.00 73.00 296 CYS A CA 1
ATOM 2324 C C . CYS A 1 296 ? 19.814 2.581 -10.867 1.00 73.00 296 CYS A C 1
ATOM 2326 O O . CYS A 1 296 ? 18.880 2.776 -11.640 1.00 73.00 296 CYS A O 1
ATOM 2328 N N . GLY A 1 297 ? 21.052 2.305 -11.301 1.00 80.75 297 GLY A N 1
ATOM 2329 C CA . GLY A 1 297 ? 21.395 2.116 -12.720 1.00 80.75 297 GLY A CA 1
ATOM 2330 C C . GLY A 1 297 ? 21.455 3.399 -13.563 1.00 80.75 297 GLY A C 1
ATOM 2331 O O . GLY A 1 297 ? 21.795 3.347 -14.741 1.00 80.75 297 GLY A O 1
ATOM 2332 N N . LEU A 1 298 ? 21.173 4.575 -12.988 1.00 82.19 298 LEU A N 1
ATOM 2333 C CA . LEU A 1 298 ? 21.146 5.832 -13.747 1.00 82.19 298 LEU A CA 1
ATOM 2334 C C . LEU A 1 298 ? 22.505 6.164 -14.372 1.00 82.19 298 LEU A C 1
ATOM 2336 O O . LEU A 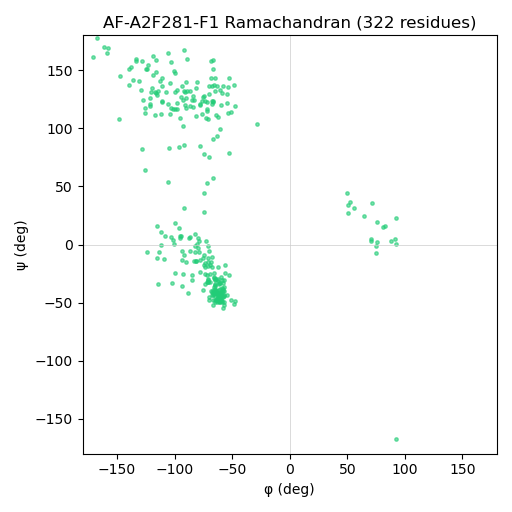1 298 ? 22.571 6.493 -15.552 1.00 82.19 298 LEU A O 1
ATOM 2340 N N . CYS A 1 299 ? 23.592 6.045 -13.607 1.00 85.81 299 CYS A N 1
ATOM 2341 C CA . CYS A 1 299 ? 24.941 6.349 -14.087 1.00 85.81 299 CYS A CA 1
ATOM 2342 C C . CYS A 1 299 ? 25.419 5.402 -15.198 1.00 85.81 299 CYS A C 1
ATOM 2344 O O . CYS A 1 299 ? 26.122 5.850 -16.099 1.00 85.81 299 CYS A O 1
ATOM 2346 N N . GLU A 1 300 ? 25.011 4.136 -15.151 1.00 90.25 300 GLU A N 1
ATOM 2347 C CA . GLU A 1 300 ? 25.215 3.151 -16.218 1.00 90.25 300 GLU A CA 1
ATOM 2348 C C . GLU A 1 300 ? 24.435 3.559 -17.474 1.00 90.25 300 GLU A C 1
ATOM 2350 O O . GLU A 1 300 ? 25.028 3.702 -18.539 1.00 90.25 300 GLU A O 1
ATOM 2355 N N . SER A 1 301 ? 23.144 3.888 -17.339 1.00 84.50 301 SER A N 1
ATOM 2356 C CA . SER A 1 301 ? 22.289 4.259 -18.479 1.00 84.50 301 SER A CA 1
ATOM 2357 C C . SER A 1 301 ? 22.737 5.521 -19.232 1.00 84.50 301 SER A C 1
ATOM 2359 O O . SER A 1 301 ? 22.513 5.638 -20.434 1.00 84.50 301 SER A O 1
ATOM 2361 N N . VAL A 1 302 ? 23.378 6.473 -18.542 1.00 88.81 302 VAL A N 1
ATOM 2362 C CA . VAL A 1 302 ? 23.874 7.721 -19.150 1.00 88.81 302 VAL A CA 1
ATOM 2363 C C . VAL A 1 302 ? 25.330 7.630 -19.607 1.00 88.81 302 VAL A C 1
ATOM 2365 O O . VAL A 1 302 ? 25.841 8.595 -20.186 1.00 88.81 302 VAL A O 1
ATOM 2368 N N . CYS A 1 303 ? 26.020 6.519 -19.328 1.00 89.81 303 CYS A N 1
ATOM 2369 C CA . CYS A 1 303 ? 27.416 6.333 -19.699 1.00 89.81 303 CYS A CA 1
ATOM 2370 C C . CYS A 1 303 ? 27.519 6.031 -21.204 1.00 89.81 303 CYS A C 1
ATOM 2372 O O . CYS A 1 303 ? 27.119 4.954 -21.638 1.00 89.81 303 CYS A O 1
ATOM 2374 N N . PRO A 1 304 ? 28.090 6.933 -22.025 1.00 91.62 304 PRO A N 1
ATOM 2375 C CA . PRO A 1 304 ? 28.135 6.737 -23.474 1.00 91.62 304 PRO A CA 1
ATOM 2376 C C . PRO A 1 304 ? 29.099 5.624 -23.910 1.00 91.62 304 PRO A C 1
ATOM 2378 O O . PRO A 1 304 ? 29.047 5.199 -25.058 1.00 91.62 304 PRO A O 1
ATOM 2381 N N . THR A 1 305 ? 29.993 5.180 -23.022 1.00 92.88 305 THR A N 1
ATOM 2382 C CA . THR A 1 305 ? 31.016 4.167 -23.315 1.00 92.88 305 THR A CA 1
ATOM 2383 C C . THR A 1 305 ? 30.791 2.843 -22.593 1.00 92.88 305 THR A C 1
ATOM 2385 O O . THR A 1 305 ? 31.594 1.931 -22.757 1.00 92.88 305 THR A O 1
ATOM 2388 N N . GLY A 1 306 ? 29.732 2.731 -21.781 1.00 89.50 306 GLY A N 1
ATOM 2389 C CA . GLY A 1 306 ? 29.461 1.521 -20.998 1.00 89.50 306 GLY A CA 1
ATOM 2390 C C . GLY A 1 306 ? 30.522 1.212 -19.935 1.00 89.50 306 GLY A C 1
ATOM 2391 O O . GLY A 1 306 ? 30.689 0.066 -19.551 1.00 89.50 306 GLY A O 1
ATOM 2392 N N . ALA A 1 307 ? 31.265 2.214 -19.454 1.00 89.62 307 ALA A N 1
ATOM 2393 C CA . ALA A 1 307 ? 32.341 2.015 -18.477 1.00 89.62 307 ALA A CA 1
ATOM 2394 C C . ALA A 1 307 ? 31.854 1.655 -17.053 1.00 89.62 307 ALA A C 1
ATOM 2396 O O . ALA A 1 307 ? 32.671 1.316 -16.196 1.00 89.62 307 ALA A O 1
ATOM 2397 N N . ILE A 1 308 ? 30.549 1.784 -16.782 1.00 89.75 308 ILE A N 1
ATOM 2398 C CA . ILE A 1 308 ? 29.921 1.589 -15.468 1.00 89.75 308 ILE A CA 1
ATOM 2399 C C . ILE A 1 308 ? 28.877 0.483 -15.579 1.00 89.75 308 ILE A C 1
ATOM 2401 O O . ILE A 1 308 ? 27.999 0.580 -16.430 1.00 89.75 308 ILE A O 1
ATOM 2405 N N . GLU A 1 309 ? 28.913 -0.483 -14.666 1.00 88.50 309 GLU A N 1
ATOM 2406 C CA . GLU A 1 309 ? 27.988 -1.623 -14.629 1.00 88.50 309 GLU A CA 1
ATOM 2407 C C . GLU A 1 309 ? 27.454 -1.849 -13.209 1.00 88.50 309 GLU A C 1
ATOM 2409 O O . GLU A 1 309 ? 28.069 -1.434 -12.219 1.00 88.50 309 GLU A O 1
ATOM 2414 N N . LEU A 1 310 ? 26.310 -2.523 -13.093 1.00 82.94 310 LEU A N 1
ATOM 2415 C CA . LEU A 1 310 ? 25.828 -3.071 -11.822 1.00 82.94 310 LEU A CA 1
ATOM 2416 C C . LEU A 1 310 ? 26.604 -4.343 -11.445 1.00 82.94 310 LEU A C 1
ATOM 2418 O O . LEU A 1 310 ? 26.616 -5.327 -12.180 1.00 82.94 310 LEU A O 1
ATOM 2422 N N . VAL A 1 311 ? 27.212 -4.345 -10.260 1.00 83.00 311 VAL A N 1
ATOM 2423 C CA . VAL A 1 311 ? 27.981 -5.473 -9.713 1.00 83.00 311 VAL A CA 1
ATOM 2424 C C . VAL A 1 311 ? 27.598 -5.753 -8.263 1.00 83.00 311 VAL A C 1
ATOM 2426 O O . VAL A 1 311 ? 27.049 -4.887 -7.581 1.00 83.00 311 VAL A O 1
ATOM 2429 N N . SER A 1 312 ? 27.883 -6.962 -7.771 1.00 80.50 312 SER A N 1
ATOM 2430 C CA . SER A 1 312 ? 27.722 -7.265 -6.344 1.00 80.50 312 SER A CA 1
ATOM 2431 C C . SER A 1 312 ? 28.715 -6.459 -5.501 1.00 80.50 312 SER A C 1
ATOM 2433 O O . SER A 1 312 ? 29.739 -5.984 -6.010 1.00 80.50 312 SER A O 1
ATOM 2435 N N . ARG A 1 313 ? 28.423 -6.275 -4.209 1.00 73.19 313 ARG A N 1
ATOM 2436 C CA . ARG A 1 313 ? 29.331 -5.544 -3.313 1.00 73.19 313 ARG A CA 1
ATOM 2437 C C . ARG A 1 313 ? 30.659 -6.275 -3.142 1.00 73.19 313 ARG A C 1
ATOM 2439 O O . ARG A 1 313 ? 31.697 -5.620 -3.146 1.00 73.19 313 ARG A O 1
ATOM 2446 N N . GLU A 1 314 ? 30.650 -7.605 -3.113 1.00 76.69 314 GLU A N 1
ATOM 2447 C CA . GLU A 1 314 ? 31.865 -8.425 -3.079 1.00 76.69 314 GLU A CA 1
ATOM 2448 C C . GLU A 1 314 ? 32.727 -8.164 -4.320 1.00 76.69 314 GLU A C 1
ATOM 2450 O O . GLU A 1 314 ? 33.912 -7.850 -4.199 1.00 76.69 314 GLU A O 1
ATOM 2455 N N . LYS A 1 315 ? 32.118 -8.182 -5.515 1.00 79.31 315 LYS A N 1
ATOM 2456 C CA . LYS A 1 315 ? 32.813 -7.903 -6.781 1.00 79.31 315 LYS A CA 1
ATOM 2457 C C . LYS A 1 315 ? 33.342 -6.468 -6.840 1.00 79.31 315 LYS A C 1
ATOM 2459 O O . LYS A 1 315 ? 34.451 -6.234 -7.314 1.00 79.31 315 LYS A O 1
ATOM 2464 N N . SER A 1 316 ? 32.587 -5.496 -6.327 1.00 78.88 316 SER A N 1
ATOM 2465 C CA . SER A 1 316 ? 33.045 -4.106 -6.212 1.00 78.88 316 SER A CA 1
ATOM 2466 C C . SER A 1 316 ? 34.275 -3.972 -5.312 1.00 78.88 316 SER A C 1
ATOM 2468 O O . SER A 1 316 ? 35.181 -3.205 -5.639 1.00 78.88 316 SER A O 1
ATOM 2470 N N . ILE A 1 317 ? 34.304 -4.668 -4.173 1.00 74.50 317 ILE A N 1
ATOM 2471 C CA . ILE A 1 317 ? 35.441 -4.652 -3.243 1.00 74.50 317 ILE A CA 1
ATOM 2472 C C . ILE A 1 317 ? 36.662 -5.295 -3.907 1.00 74.50 317 ILE A C 1
ATOM 2474 O O . ILE A 1 317 ? 37.758 -4.735 -3.843 1.00 74.50 317 ILE A O 1
ATOM 2478 N N . GLU A 1 318 ? 36.469 -6.411 -4.612 1.00 78.56 318 GLU A N 1
ATOM 2479 C CA . GLU A 1 318 ? 37.528 -7.087 -5.362 1.00 78.56 318 GLU A CA 1
ATOM 2480 C C . GLU A 1 318 ? 38.156 -6.161 -6.419 1.00 78.56 318 GLU A C 1
ATOM 2482 O O . GLU A 1 318 ? 39.379 -5.999 -6.454 1.00 78.56 318 GLU A O 1
ATOM 2487 N N . LEU A 1 319 ? 37.334 -5.476 -7.222 1.00 72.69 319 LEU A N 1
ATOM 2488 C CA . LEU A 1 319 ? 37.795 -4.532 -8.248 1.00 72.69 319 LEU A CA 1
ATOM 2489 C C . LEU A 1 319 ? 38.600 -3.371 -7.647 1.00 72.69 319 LEU A C 1
ATOM 2491 O O . LEU A 1 319 ? 39.658 -3.019 -8.165 1.00 72.69 319 LEU A O 1
ATOM 2495 N N . THR A 1 320 ? 38.152 -2.822 -6.516 1.00 70.38 320 THR A N 1
ATOM 2496 C CA . THR A 1 320 ? 38.861 -1.739 -5.816 1.00 70.38 320 THR A CA 1
ATOM 2497 C C . THR A 1 320 ? 40.160 -2.215 -5.152 1.00 70.38 320 THR A C 1
ATOM 2499 O O . THR A 1 320 ? 41.134 -1.463 -5.101 1.00 70.38 320 THR A O 1
ATOM 2502 N N . SER A 1 321 ? 40.219 -3.464 -4.677 1.00 64.62 321 SER A N 1
ATOM 2503 C CA . SER A 1 321 ? 41.431 -4.055 -4.086 1.00 64.62 321 SER A CA 1
ATOM 2504 C C . SER A 1 321 ? 42.521 -4.378 -5.117 1.00 64.62 321 SER A C 1
ATOM 2506 O O . SER A 1 321 ? 43.706 -4.325 -4.796 1.00 64.62 321 SER A O 1
ATOM 2508 N N . LYS A 1 322 ? 42.134 -4.622 -6.377 1.00 62.28 322 LYS A N 1
ATOM 2509 C CA . LYS A 1 322 ? 43.045 -4.852 -7.512 1.00 62.28 322 LYS A CA 1
ATOM 2510 C C . LYS A 1 322 ? 43.650 -3.568 -8.101 1.00 62.28 322 LYS A C 1
ATOM 2512 O O . LYS A 1 322 ? 44.424 -3.645 -9.049 1.00 62.28 322 LYS A O 1
ATOM 2517 N N . GLY A 1 323 ? 43.355 -2.400 -7.523 1.00 56.75 323 GLY A N 1
ATOM 2518 C CA . GLY A 1 323 ? 43.973 -1.129 -7.913 1.00 56.75 323 GLY A CA 1
ATOM 2519 C C . GLY A 1 323 ? 43.341 -0.441 -9.125 1.00 56.75 323 GLY A C 1
ATOM 2520 O O . GLY A 1 323 ? 43.962 0.471 -9.671 1.00 56.75 323 GLY A O 1
ATOM 2521 N N . HIS A 1 324 ? 42.127 -0.845 -9.512 1.00 48.69 324 HIS A N 1
ATOM 2522 C CA . HIS A 1 324 ? 41.284 -0.114 -10.458 1.00 48.69 324 HIS A CA 1
ATOM 2523 C C . HIS A 1 324 ? 40.510 1.016 -9.768 1.00 48.69 324 HIS A C 1
ATOM 2525 O O . HIS A 1 324 ? 40.037 0.836 -8.619 1.00 48.69 324 HIS A O 1
#

Mean predicted aligned error: 16.12 Å

Radius of gyration: 23.88 Å; Cα contacts (8 Å, |Δi|>4): 536; chains: 1; bounding box: 65×46×72 Å

Organism: Trichomonas vaginalis (strain ATCC PRA-98 / G3) (NCBI:txid412133)

Foldseek 3Di:
DQVVCVVVVHDRDDDPDPVDDPDDDPPPPLVQFQAWFDDPVPAIFRHQEEAEADPQQQDLVSQVVQVVLRGQAYEHEEDPDPDPPDPPDVPDDDDDHHHHHLVNLLVSLVVCCVVPVRHFYEYEDELPDPCVLVSCVVPQVRGQAYEYEYADPVSQVVVVVSDDRYWYAYNQATDDQAEGEDDLDLVSVLVVLLCLHSHYHDHPVSCVVVVHGVVRSRSSSSVVCSVVPHRYSNSNSVVSNPPDPDPDPQDAWFKAQQAQVLAPLPCQLCPDPQNQWDADVVVRGIGGNSVSTRRPCRSCVRRPRSRIDTDGPVVRVVSVVVPD

Solvent-accessible surface area (backbone atoms only — not comparable to full-atom values): 18507 Å² total; per-residue (Å²): 106,53,70,55,22,61,73,72,74,46,83,62,74,85,72,96,48,95,89,62,78,89,64,80,69,83,78,71,84,66,76,66,18,46,46,48,35,65,51,94,86,76,44,63,14,78,26,38,41,26,36,30,62,42,89,66,33,56,43,59,69,49,42,53,51,44,49,74,53,53,38,13,21,40,22,30,26,41,28,84,61,87,74,86,81,77,73,88,46,94,94,57,90,75,84,81,77,36,58,28,43,66,71,61,46,51,55,40,50,57,52,46,52,69,76,39,72,55,41,48,46,29,36,31,40,48,35,84,42,94,56,38,69,64,53,45,68,68,44,51,84,80,36,78,36,28,35,34,45,13,82,49,72,69,29,44,63,59,53,67,72,74,53,90,60,54,45,49,22,52,70,73,46,48,72,46,83,43,39,42,54,72,39,63,46,66,70,52,43,53,50,40,30,34,67,37,26,61,32,39,31,24,52,64,65,43,39,55,73,71,75,47,54,60,54,53,51,52,52,53,48,15,45,52,35,37,76,74,73,30,57,35,53,67,61,39,15,67,74,34,58,84,66,68,96,61,95,70,80,72,64,71,41,23,58,35,63,78,36,68,89,53,52,79,82,79,60,64,44,55,73,40,95,58,71,20,44,46,75,42,83,93,72,76,41,72,44,56,40,76,88,48,39,80,41,82,56,59,46,35,76,59,36,92,62,61,22,33,43,80,36,44,56,68,58,49,51,52,47,50,71,72,73,102

Sequence (324 aa):
MRCHAFLVGEEIPIAENDLVSNVNSFEYNHRPANISVSFEGKKVVSSPFIAGASPFTENLYACKKYLSQGWGGIIIGIGNEKNRNRTYKKGKPVSFKAHLKMNDAIQIINTLKKEFQNSIIAAQLRGDSETLEKDFNQISPIVDFVEIYCEESEDFDKAKKLGKNSLLVLNGMGYSKSICYGAKNKKEALKNFAKGFTFCVIDPSEIKRTGQGIEHLNAQTSFAMWRDGYKTIKEWCENNSSFDIEDSCEDPLINHLTNPSACIMCGKCTQCPNDAITIVPSRWIYKVDPYKCNGCGLCESVCPTGAIELVSREKSIELTSKGH

pLDDT: mean 76.32, std 15.79, range [28.97, 97.69]

Secondary structure (DSSP, 8-state):
-HHHHHHHTPPPPPPS-TT---S----------B--EEETTTEEES-SEEE-SSTTSSSHHHHHHHHHTT-SEEEEEB-----------TTS--PPPP-B-HHHHHHHHHHHHHH-TTSEEEEEEETT-TTHHHHHHHHTTTSS-EEEEESSHHHHHHHGGG-TTEEEEETTEE--SSEEE---SHHHHHHHHHTT-SEEEE-HHHHHHTT--HHHHHHHHHHHHHHTT-SBHHHHHHHSTT--S-----PPPEEE---GGG-----GGG--TT--EEEETTTTEEEE-TTT-----HHHHT-TT---EEE-HHHHHHHHHTT-

InterPro domains:
  IPR017896 4Fe-4S ferredoxin-type, iron-sulphur binding domain [PF00037] (286-309)
  IPR017896 4Fe-4S ferredoxin-type, iron-sulphur binding domain [PS51379] (254-282)
  IPR017896 4Fe-4S ferredoxin-type, iron-sulphur binding domain [PS51379] (284-313)
  IPR017900 4Fe-4S ferredoxin, iron-sulphur binding, conserved site [PS00198] (293-304)
  IPR050395 Bacterial 4Fe4S Ferredoxin RnfB Subfamily [PTHR43560] (16-322)

Nearest PDB structures (foldseek):
  1gt8-assembly2_C  TM=5.415E-01  e=3.759E-11  Sus scrofa
  1gt8-assembly2_D  TM=5.475E-01  e=1.756E-10  Sus scrofa
  7ljs-assembly2_C  TM=5.482E-01  e=6.818E-10  Sus scrofa
  5uqg-assembly1_H  TM=5.451E-01  e=8.013E-06  Campylobacter jejuni subsp. jejuni
  5d01-assembly1_B  TM=2.968E-01  e=7.053E+00  Bacillus subtilis subsp. subtilis str. 168